Protein AF-A0A3M2HG75-F1 (afdb_monomer_lite)

Sequence (236 aa):
MAVDREQRARLEEARLRALIARTGGDPDTAEVEALDPATVAVTADGRGWATLTGDDGRGLGAVLLWASRRDVGPLTVFVADGGAGIVARRAQGLAPVPSVYALGGSRVRPAEPDPVPSWPPPDDEMRALADVLAGAGLDVYAEQGTFVGEIDGLEIARVVSGEDGPRLEIGIGRYDREVATLLHGDKPRLDEIARVAELVRAHRRAGADHRPVGVLARERWLRAALVRDPSPLGLG

Structure (mmCIF, N/CA/C/O backbone):
data_AF-A0A3M2HG75-F1
#
_entry.id   AF-A0A3M2HG75-F1
#
loop_
_atom_site.group_PDB
_atom_site.id
_atom_site.type_symbol
_atom_site.label_atom_id
_atom_site.label_alt_id
_atom_site.label_comp_id
_atom_site.label_asym_id
_atom_site.label_entity_id
_atom_site.label_seq_id
_atom_site.pdbx_PDB_ins_code
_atom_site.Cartn_x
_atom_site.Cartn_y
_atom_site.Cartn_z
_atom_site.occupancy
_atom_site.B_iso_or_equiv
_atom_site.auth_seq_id
_atom_site.auth_comp_id
_atom_site.auth_asym_id
_atom_site.auth_atom_id
_atom_site.pdbx_PDB_model_num
ATOM 1 N N . MET A 1 1 ? 25.191 23.128 -14.385 1.00 42.97 1 MET A N 1
ATOM 2 C CA . MET A 1 1 ? 24.350 23.281 -15.590 1.00 42.97 1 MET A CA 1
ATOM 3 C C . MET A 1 1 ? 23.141 22.385 -15.423 1.00 42.97 1 MET A C 1
ATOM 5 O O . MET A 1 1 ? 23.338 21.206 -15.159 1.00 42.97 1 MET A O 1
ATOM 9 N N . ALA A 1 2 ? 21.927 22.931 -15.488 1.00 51.06 2 ALA A N 1
ATOM 10 C CA . ALA A 1 2 ? 20.720 22.112 -15.483 1.00 51.06 2 ALA A CA 1
ATOM 11 C C . ALA A 1 2 ? 20.656 21.348 -16.812 1.00 51.06 2 ALA A C 1
ATOM 13 O O . ALA A 1 2 ? 20.767 21.960 -17.871 1.00 51.06 2 ALA A O 1
ATOM 14 N N . VAL A 1 3 ? 20.559 20.021 -16.748 1.00 61.00 3 VAL A N 1
ATOM 15 C CA . VAL A 1 3 ? 20.329 19.194 -17.936 1.00 61.00 3 VAL A CA 1
ATOM 16 C C . VAL A 1 3 ? 18.940 19.537 -18.466 1.00 61.00 3 VAL A C 1
ATOM 18 O O . VAL A 1 3 ? 17.972 19.515 -17.704 1.00 61.00 3 VAL A O 1
ATOM 21 N N . ASP A 1 4 ? 18.856 19.877 -19.748 1.00 79.25 4 ASP A N 1
ATOM 22 C CA . ASP A 1 4 ? 17.591 20.156 -20.420 1.00 79.25 4 ASP A CA 1
ATOM 23 C C . ASP A 1 4 ? 16.677 18.911 -20.417 1.00 79.25 4 ASP A C 1
ATOM 25 O O . ASP A 1 4 ? 17.153 17.771 -20.444 1.00 79.25 4 ASP A O 1
ATOM 29 N N . ARG A 1 5 ? 15.355 19.106 -20.361 1.00 72.69 5 ARG A N 1
ATOM 30 C CA . ARG A 1 5 ? 14.366 18.021 -20.207 1.00 72.69 5 ARG A CA 1
ATOM 31 C C . ARG A 1 5 ? 14.476 16.992 -21.331 1.00 72.69 5 ARG A C 1
ATOM 33 O O . ARG A 1 5 ? 14.387 15.793 -21.078 1.00 72.69 5 ARG A O 1
ATOM 40 N N . GLU A 1 6 ? 14.719 17.459 -22.550 1.00 73.19 6 GLU A N 1
ATOM 41 C CA . GLU A 1 6 ? 14.888 16.616 -23.733 1.00 73.19 6 GLU A CA 1
ATOM 42 C C . GLU A 1 6 ? 16.207 15.831 -23.700 1.00 73.19 6 GLU A C 1
ATOM 44 O O . GLU A 1 6 ? 16.280 14.674 -24.116 1.00 73.19 6 GLU A O 1
ATOM 49 N N . GLN A 1 7 ? 17.265 16.423 -23.144 1.00 77.75 7 GLN A N 1
ATOM 50 C CA . GLN A 1 7 ? 18.537 15.735 -22.936 1.00 77.75 7 GLN A CA 1
ATOM 51 C C . GLN A 1 7 ? 18.431 14.659 -21.846 1.00 77.75 7 GLN A C 1
ATOM 53 O O . GLN A 1 7 ? 19.006 13.581 -21.991 1.00 77.75 7 GLN A O 1
ATOM 58 N N . ARG A 1 8 ? 17.657 14.915 -20.785 1.00 74.94 8 ARG A N 1
ATOM 59 C CA . ARG A 1 8 ? 17.377 13.928 -19.734 1.00 74.94 8 ARG A CA 1
ATOM 60 C C . ARG A 1 8 ? 16.555 12.752 -20.263 1.00 74.94 8 ARG A C 1
ATOM 62 O O . ARG A 1 8 ? 16.902 11.614 -19.972 1.00 74.94 8 ARG A O 1
ATOM 69 N N . ALA A 1 9 ? 15.527 13.018 -21.069 1.00 71.00 9 ALA A N 1
ATOM 70 C CA . ALA A 1 9 ? 14.715 11.972 -21.692 1.00 71.00 9 ALA A CA 1
ATOM 71 C C . ALA A 1 9 ? 15.560 11.044 -22.583 1.00 71.00 9 ALA A C 1
ATOM 73 O O . ALA A 1 9 ? 15.521 9.829 -22.406 1.00 71.00 9 ALA A O 1
ATOM 74 N N . ARG A 1 10 ? 16.410 11.614 -23.453 1.00 78.69 10 ARG A N 1
ATOM 75 C CA . ARG A 1 10 ? 17.339 10.838 -24.298 1.00 78.69 10 ARG A CA 1
ATOM 76 C C . ARG A 1 10 ? 18.318 9.985 -23.488 1.00 78.69 10 ARG A C 1
ATOM 78 O O . ARG A 1 10 ? 18.648 8.875 -23.897 1.00 78.69 10 ARG A O 1
ATOM 85 N N . LEU A 1 11 ? 18.796 10.493 -22.350 1.00 81.94 11 LEU A N 1
ATOM 86 C CA . LEU A 1 11 ? 19.709 9.749 -21.483 1.00 81.94 11 LEU A CA 1
ATOM 87 C C . LEU A 1 11 ? 19.017 8.553 -20.815 1.00 81.94 11 LEU A C 1
ATOM 89 O O . LEU A 1 11 ? 19.592 7.467 -20.781 1.00 81.94 11 LEU A O 1
ATOM 93 N N . GLU A 1 12 ? 17.798 8.739 -20.305 1.00 78.00 12 GLU A N 1
ATOM 94 C CA . GLU A 1 12 ? 17.030 7.654 -19.680 1.00 78.00 12 GLU A CA 1
ATOM 95 C C . GLU A 1 12 ? 16.608 6.589 -20.694 1.00 78.00 12 GLU A C 1
ATOM 97 O O . GLU A 1 12 ? 16.698 5.397 -20.403 1.00 78.00 12 GLU A O 1
ATOM 102 N N . GLU A 1 13 ? 16.249 6.992 -21.913 1.00 79.75 13 GLU A N 1
ATOM 103 C CA . GLU A 1 13 ? 16.019 6.062 -23.019 1.00 79.75 13 GLU A CA 1
ATOM 104 C C . GLU A 1 13 ? 17.273 5.233 -23.338 1.00 79.75 13 GLU A C 1
ATOM 106 O O . GLU A 1 13 ? 17.218 4.001 -23.341 1.00 79.75 13 GLU A O 1
ATOM 111 N N . ALA A 1 14 ? 18.423 5.882 -23.550 1.00 83.62 14 ALA A N 1
ATOM 112 C CA . ALA A 1 14 ? 19.675 5.184 -23.842 1.00 83.62 14 ALA A CA 1
ATOM 113 C C . ALA A 1 14 ? 20.082 4.237 -22.700 1.00 83.62 14 ALA A C 1
ATOM 115 O O . ALA A 1 14 ? 20.553 3.120 -22.938 1.00 83.62 14 ALA A O 1
ATOM 116 N N . ARG A 1 15 ? 19.863 4.657 -21.447 1.00 84.75 15 ARG A N 1
ATOM 117 C CA . ARG A 1 15 ? 20.094 3.830 -20.261 1.00 84.75 15 ARG A CA 1
ATOM 118 C C . ARG A 1 15 ? 19.189 2.604 -20.264 1.00 84.75 15 ARG A C 1
ATOM 120 O O . ARG A 1 15 ? 19.696 1.500 -20.091 1.00 84.75 15 ARG A O 1
ATOM 127 N N . LEU A 1 16 ? 17.884 2.771 -20.472 1.00 82.19 16 LEU A N 1
ATOM 128 C CA . LEU A 1 16 ? 16.927 1.665 -20.486 1.00 82.19 16 LEU A CA 1
ATOM 129 C C . LEU A 1 16 ? 17.247 0.657 -21.597 1.00 82.19 16 LEU A C 1
ATOM 131 O O . LEU A 1 16 ? 17.301 -0.538 -21.319 1.00 82.19 16 LEU A O 1
ATOM 135 N N . ARG A 1 17 ? 17.584 1.115 -22.807 1.00 84.50 17 ARG A N 1
ATOM 136 C CA . ARG A 1 17 ? 18.047 0.238 -23.899 1.00 84.50 17 ARG A CA 1
ATOM 137 C C . ARG A 1 17 ? 19.280 -0.582 -23.497 1.00 84.50 17 ARG A C 1
ATOM 139 O O . ARG A 1 17 ? 19.299 -1.801 -23.658 1.00 84.50 17 ARG A O 1
ATOM 146 N N . ALA A 1 18 ? 20.279 0.044 -22.870 1.00 85.69 18 ALA A N 1
ATOM 147 C CA . ALA A 1 18 ? 21.449 -0.678 -22.365 1.00 85.69 18 ALA A CA 1
ATOM 148 C C . ALA A 1 18 ? 21.098 -1.710 -21.272 1.00 85.69 18 ALA A C 1
ATOM 150 O O . ALA A 1 18 ? 21.747 -2.753 -21.169 1.00 85.69 18 ALA A O 1
ATOM 151 N N . LEU A 1 19 ? 20.083 -1.442 -20.446 1.00 87.00 19 LEU A N 1
ATOM 152 C CA . LEU A 1 19 ? 19.608 -2.365 -19.412 1.00 87.00 19 LEU A CA 1
ATOM 153 C C . LEU A 1 19 ? 18.847 -3.560 -20.000 1.00 87.00 19 LEU A C 1
ATOM 155 O O . LEU A 1 19 ? 19.075 -4.684 -19.553 1.00 87.00 19 LEU A O 1
ATOM 159 N N . ILE A 1 20 ? 18.012 -3.333 -21.017 1.00 86.56 20 ILE A N 1
ATOM 160 C CA . ILE A 1 20 ? 17.275 -4.374 -21.753 1.00 86.56 20 ILE A CA 1
ATOM 161 C C . ILE A 1 20 ? 18.247 -5.403 -22.340 1.00 86.56 20 ILE A C 1
ATOM 163 O O . ILE A 1 20 ? 18.098 -6.603 -22.101 1.00 86.56 20 ILE A O 1
ATOM 167 N N . ALA A 1 21 ? 19.306 -4.939 -23.010 1.00 84.25 21 ALA A N 1
ATOM 168 C CA . ALA A 1 21 ? 20.328 -5.819 -23.576 1.00 84.25 21 ALA A CA 1
A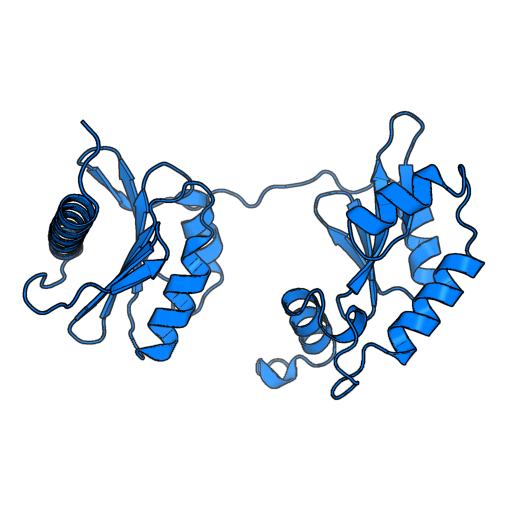TOM 169 C C . ALA A 1 21 ? 20.998 -6.706 -22.507 1.00 84.25 21 ALA A C 1
ATOM 171 O O . ALA A 1 21 ? 21.282 -7.881 -22.733 1.00 84.25 21 ALA A O 1
ATOM 172 N N . ARG A 1 22 ? 21.216 -6.171 -21.297 1.00 81.81 22 ARG A N 1
ATOM 173 C CA . ARG A 1 22 ? 21.844 -6.906 -20.185 1.00 81.81 22 ARG A CA 1
ATOM 174 C C . ARG A 1 22 ? 20.944 -7.959 -19.547 1.00 81.81 22 ARG A C 1
ATOM 176 O O . ARG A 1 22 ? 21.469 -8.846 -18.876 1.00 81.81 22 ARG A O 1
ATOM 183 N N . THR A 1 23 ? 19.630 -7.861 -19.722 1.00 78.19 23 THR A N 1
ATOM 184 C CA . THR A 1 23 ? 18.659 -8.859 -19.247 1.00 78.19 23 THR A CA 1
ATOM 185 C C . THR A 1 23 ? 18.152 -9.766 -20.370 1.00 78.19 23 THR A C 1
ATOM 187 O O . THR A 1 23 ? 17.234 -10.553 -20.150 1.00 78.19 23 THR A O 1
ATOM 190 N N . GLY A 1 24 ? 18.787 -9.714 -21.549 1.00 77.38 24 GLY A N 1
ATOM 191 C CA . GLY A 1 24 ? 18.516 -10.612 -22.673 1.00 77.38 24 GLY A CA 1
ATOM 192 C C . GLY A 1 24 ? 17.326 -10.204 -23.546 1.00 77.38 24 GLY A C 1
ATOM 193 O O . GLY A 1 24 ? 16.744 -11.069 -24.200 1.00 77.38 24 GLY A O 1
ATOM 194 N N . GLY A 1 25 ? 16.930 -8.928 -23.530 1.00 79.25 25 GLY A N 1
ATOM 195 C CA . GLY A 1 25 ? 15.984 -8.359 -24.494 1.00 79.25 25 GLY A CA 1
ATOM 196 C C . GLY A 1 25 ? 16.684 -7.707 -25.690 1.00 79.25 25 GLY A C 1
ATOM 197 O O . GLY A 1 25 ? 17.869 -7.380 -25.613 1.00 79.25 25 GLY A O 1
ATOM 198 N N . ASP A 1 26 ? 15.936 -7.496 -26.774 1.00 79.19 26 ASP A N 1
ATOM 199 C CA . ASP A 1 26 ? 16.381 -6.713 -27.930 1.00 79.19 26 ASP A CA 1
ATOM 200 C C . ASP A 1 26 ? 16.041 -5.225 -27.706 1.00 79.19 26 ASP A C 1
ATOM 202 O O . ASP A 1 26 ? 14.864 -4.878 -27.576 1.00 79.19 26 ASP A O 1
ATOM 206 N N . PRO A 1 27 ? 17.041 -4.335 -27.585 1.00 72.06 27 PRO A N 1
ATOM 207 C CA . PRO A 1 27 ? 16.801 -2.929 -27.315 1.00 72.06 27 PRO A CA 1
ATOM 208 C C . PRO A 1 27 ? 16.332 -2.132 -28.533 1.00 72.06 27 PRO A C 1
ATOM 210 O O . PRO A 1 27 ? 15.904 -1.001 -28.323 1.00 72.06 27 PRO A O 1
ATOM 213 N N . ASP A 1 28 ? 16.422 -2.639 -29.767 1.00 70.38 28 ASP A N 1
ATOM 214 C CA . ASP A 1 28 ? 16.272 -1.823 -30.985 1.00 70.38 28 ASP A CA 1
ATOM 215 C C . ASP A 1 28 ? 14.823 -1.717 -31.497 1.00 70.38 28 ASP A C 1
ATOM 217 O O . ASP A 1 28 ? 14.522 -0.872 -32.340 1.00 70.38 28 ASP A O 1
ATOM 221 N N . THR A 1 29 ? 13.889 -2.499 -30.949 1.00 63.75 29 THR A N 1
ATOM 222 C CA . THR A 1 29 ? 12.489 -2.570 -31.422 1.00 63.75 29 THR A CA 1
ATOM 223 C C . THR A 1 29 ? 11.488 -1.749 -30.605 1.00 63.75 29 THR A C 1
ATOM 225 O O . THR A 1 29 ? 10.289 -1.778 -30.880 1.00 63.75 29 THR A O 1
ATOM 228 N N . ALA A 1 30 ? 11.955 -1.006 -29.602 1.00 67.25 30 ALA A N 1
ATOM 229 C CA . ALA A 1 30 ? 11.104 -0.595 -28.492 1.00 67.25 30 ALA A CA 1
ATOM 230 C C . ALA A 1 30 ? 10.906 0.934 -28.381 1.00 67.25 30 ALA A C 1
ATOM 232 O O . ALA A 1 30 ? 11.876 1.696 -28.450 1.00 67.25 30 ALA A O 1
ATOM 233 N N . GLU A 1 31 ? 9.663 1.389 -28.186 1.00 77.81 31 GLU A N 1
ATOM 234 C CA . GLU A 1 31 ? 9.317 2.796 -27.909 1.00 77.81 31 GLU A CA 1
ATOM 235 C C . GLU A 1 31 ? 9.303 3.052 -26.392 1.00 77.81 31 GLU A C 1
ATOM 237 O O . GLU A 1 31 ? 8.741 2.262 -25.629 1.00 77.81 31 GLU A O 1
ATOM 242 N N . VAL A 1 32 ? 9.948 4.139 -25.949 1.00 83.38 32 VAL A N 1
ATOM 243 C CA . VAL A 1 32 ? 10.016 4.518 -24.528 1.00 83.38 32 VAL A CA 1
ATOM 244 C C . VAL A 1 32 ? 8.836 5.403 -24.156 1.00 83.38 32 VAL A C 1
ATOM 246 O O . VAL A 1 32 ? 8.616 6.457 -24.746 1.00 83.38 32 VAL A O 1
ATOM 249 N N . GLU A 1 33 ? 8.133 5.022 -23.098 1.00 88.69 33 GLU A N 1
ATOM 250 C CA . GLU A 1 33 ? 7.022 5.774 -22.533 1.00 88.69 33 GLU A CA 1
ATOM 251 C C . GLU A 1 33 ? 7.370 6.318 -21.153 1.00 88.69 33 GLU A C 1
ATOM 253 O O . GLU A 1 33 ? 7.801 5.582 -20.265 1.00 88.69 33 GLU A O 1
ATOM 258 N N . ALA A 1 34 ? 7.118 7.607 -20.937 1.00 88.25 34 ALA A N 1
ATOM 259 C CA . ALA A 1 34 ? 7.135 8.188 -19.602 1.00 88.25 34 ALA A CA 1
ATOM 260 C C . ALA A 1 34 ? 5.773 7.965 -18.930 1.00 88.25 34 ALA A C 1
ATOM 26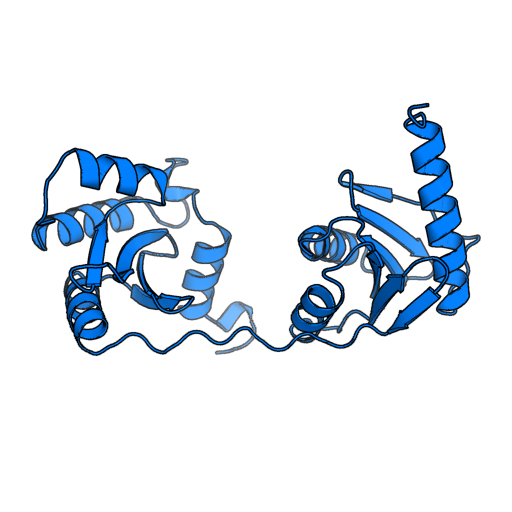2 O O . ALA A 1 34 ? 4.762 8.498 -19.390 1.00 88.25 34 ALA A O 1
ATOM 263 N N . LEU A 1 35 ? 5.747 7.196 -17.840 1.00 88.06 35 LEU A N 1
ATOM 264 C CA . LEU A 1 35 ? 4.527 6.965 -17.057 1.00 88.06 35 LEU A CA 1
ATOM 265 C C . LEU A 1 35 ? 4.318 8.080 -16.026 1.00 88.06 35 LEU A C 1
ATOM 267 O O . LEU A 1 35 ? 3.194 8.515 -15.785 1.00 88.06 35 LEU A O 1
ATOM 271 N N . ASP A 1 36 ? 5.419 8.552 -15.442 1.00 84.69 36 ASP A N 1
ATOM 272 C CA . ASP A 1 36 ? 5.495 9.686 -14.525 1.00 84.69 36 ASP A CA 1
ATOM 273 C C . ASP A 1 36 ? 6.926 10.289 -14.570 1.00 84.69 36 ASP A C 1
ATOM 275 O O . ASP A 1 36 ? 7.780 9.779 -15.301 1.00 84.69 36 ASP A O 1
ATOM 279 N N . PRO A 1 37 ? 7.234 11.383 -13.842 1.00 82.12 37 PRO A N 1
ATOM 280 C CA . PRO A 1 37 ? 8.562 12.008 -13.883 1.00 82.12 37 PRO A CA 1
ATOM 281 C C . PRO A 1 37 ? 9.746 11.126 -13.446 1.00 82.12 37 PRO A C 1
ATOM 283 O O . PRO A 1 37 ? 10.886 11.462 -13.771 1.00 82.12 37 PRO A O 1
ATOM 286 N N . ALA A 1 38 ? 9.502 10.051 -12.696 1.00 84.19 38 ALA A N 1
ATOM 287 C CA . ALA A 1 38 ? 10.503 9.131 -12.161 1.00 84.19 38 ALA A CA 1
ATOM 288 C C . ALA A 1 38 ? 10.395 7.704 -12.735 1.00 84.19 38 ALA A C 1
ATOM 290 O O . ALA A 1 38 ? 11.226 6.856 -12.390 1.00 84.19 38 ALA A O 1
ATOM 291 N N . THR A 1 39 ? 9.415 7.445 -13.605 1.00 87.81 39 THR A N 1
ATOM 292 C CA . THR A 1 39 ? 9.117 6.119 -14.150 1.00 87.81 39 THR A CA 1
ATOM 293 C C . THR A 1 39 ? 9.030 6.145 -15.671 1.00 87.81 39 THR A C 1
ATOM 295 O O . THR A 1 39 ? 8.163 6.806 -16.250 1.00 87.81 39 THR A O 1
ATOM 298 N N . VAL A 1 40 ? 9.874 5.345 -16.320 1.00 89.31 40 VAL A N 1
ATOM 299 C CA . VAL A 1 40 ? 9.809 5.081 -17.765 1.00 89.31 40 VAL A CA 1
ATOM 300 C C . VAL A 1 40 ? 9.615 3.594 -18.018 1.00 89.31 40 VAL A C 1
ATOM 302 O O . VAL A 1 40 ? 10.136 2.769 -17.267 1.00 89.31 40 VAL A O 1
ATOM 305 N N . ALA A 1 41 ? 8.875 3.247 -19.064 1.00 91.69 41 ALA A N 1
ATOM 306 C CA . ALA A 1 41 ? 8.594 1.872 -19.444 1.00 91.69 41 ALA A CA 1
ATOM 307 C C . ALA A 1 41 ? 8.727 1.670 -20.953 1.00 91.69 41 ALA A C 1
ATOM 309 O O . ALA A 1 41 ? 8.611 2.605 -21.739 1.00 91.69 41 ALA A O 1
ATOM 310 N N . VAL A 1 42 ? 9.000 0.434 -21.338 1.00 91.12 42 VAL A N 1
ATOM 311 C CA . VAL A 1 42 ? 9.227 -0.007 -22.707 1.00 91.12 42 VAL A CA 1
ATOM 312 C C . VAL A 1 42 ? 8.614 -1.382 -22.870 1.00 91.12 42 VAL A C 1
ATOM 314 O O . VAL A 1 42 ? 8.798 -2.248 -22.012 1.00 91.12 42 VAL A O 1
ATOM 317 N N . THR A 1 43 ? 7.965 -1.615 -24.004 1.00 88.81 43 THR A N 1
ATOM 318 C CA . THR A 1 43 ? 7.580 -2.959 -24.424 1.00 88.81 43 THR A CA 1
ATOM 319 C C . THR A 1 43 ? 8.196 -3.331 -25.766 1.00 88.81 43 THR A C 1
ATOM 321 O O . THR A 1 43 ? 8.301 -2.495 -26.659 1.00 88.81 43 THR A O 1
ATOM 324 N N . ALA A 1 44 ? 8.604 -4.593 -25.879 1.00 85.12 44 ALA A N 1
ATOM 325 C CA . ALA A 1 44 ? 9.039 -5.234 -27.113 1.00 85.12 44 ALA A CA 1
ATOM 326 C C . ALA A 1 44 ? 8.707 -6.729 -27.038 1.00 85.12 44 ALA A C 1
ATOM 328 O O . ALA A 1 44 ? 8.876 -7.347 -25.985 1.00 85.12 44 ALA A O 1
ATOM 329 N N . ASP A 1 45 ? 8.214 -7.302 -28.138 1.00 83.00 45 ASP A N 1
ATOM 330 C CA . ASP A 1 45 ? 7.926 -8.738 -28.279 1.00 83.00 45 ASP A CA 1
ATOM 331 C C . ASP A 1 45 ? 7.076 -9.332 -27.139 1.00 83.00 45 ASP A C 1
ATOM 333 O O . ASP A 1 45 ? 7.343 -10.420 -26.625 1.00 83.00 45 ASP A O 1
ATOM 337 N N . GLY A 1 46 ? 6.064 -8.579 -26.691 1.00 86.75 46 GLY A N 1
ATOM 338 C CA . GLY A 1 46 ? 5.169 -8.980 -25.600 1.00 86.75 46 GLY A CA 1
ATOM 339 C C . GLY A 1 46 ? 5.796 -8.919 -24.202 1.00 86.75 46 GLY A C 1
ATOM 340 O O . GLY A 1 46 ? 5.141 -9.266 -23.226 1.00 86.75 46 GLY A O 1
ATOM 341 N N . ARG A 1 47 ? 7.042 -8.457 -24.067 1.00 90.56 47 ARG A N 1
ATOM 342 C CA . ARG A 1 47 ? 7.737 -8.263 -22.786 1.00 90.56 47 ARG A CA 1
ATOM 343 C C . ARG A 1 47 ? 7.718 -6.799 -22.374 1.00 90.56 47 ARG A C 1
ATOM 345 O O . ARG A 1 47 ? 7.602 -5.909 -23.218 1.00 90.56 47 ARG A O 1
ATOM 352 N N . GLY A 1 48 ? 7.843 -6.552 -21.074 1.00 92.38 48 GLY A N 1
ATOM 353 C CA . GLY A 1 48 ? 7.907 -5.212 -20.502 1.00 92.38 48 GLY A CA 1
ATOM 354 C C . GLY A 1 48 ? 9.186 -4.980 -19.705 1.00 92.38 48 GLY A C 1
ATOM 355 O O . GLY A 1 48 ? 9.609 -5.837 -18.926 1.00 92.38 48 GLY A O 1
ATOM 356 N N . TRP A 1 49 ? 9.760 -3.790 -19.841 1.00 93.75 49 TRP A N 1
ATOM 357 C CA . TRP A 1 49 ? 10.837 -3.288 -18.995 1.00 93.75 49 TRP A CA 1
ATOM 358 C C . TRP A 1 49 ? 10.471 -1.910 -18.471 1.00 93.75 49 TRP A C 1
ATOM 360 O O . TRP A 1 49 ? 9.933 -1.094 -19.210 1.00 93.75 49 TRP A O 1
ATOM 370 N N . ALA A 1 50 ? 10.788 -1.630 -17.215 1.00 92.88 50 ALA A N 1
ATOM 371 C CA . ALA A 1 50 ? 10.603 -0.305 -16.644 1.00 92.88 50 ALA A CA 1
ATOM 372 C C . ALA A 1 50 ? 11.782 0.094 -15.764 1.00 92.88 50 ALA A C 1
ATOM 374 O O . ALA A 1 50 ? 12.395 -0.759 -15.124 1.00 92.88 50 ALA A O 1
ATOM 375 N N . THR A 1 51 ? 12.063 1.391 -15.698 1.00 91.75 51 THR A N 1
ATOM 376 C CA . THR A 1 51 ? 13.005 1.975 -14.742 1.00 91.75 51 THR A CA 1
ATOM 377 C C . THR A 1 51 ? 12.237 2.829 -13.746 1.00 91.75 51 THR A C 1
ATOM 379 O O . THR A 1 51 ? 11.476 3.707 -14.146 1.00 91.75 51 THR A O 1
ATOM 382 N N . LEU A 1 52 ? 12.471 2.590 -12.457 1.00 91.44 52 LEU A N 1
ATOM 383 C CA . LEU A 1 52 ? 12.031 3.424 -11.345 1.00 91.44 52 LEU A CA 1
ATOM 384 C C . LEU A 1 52 ? 13.240 4.186 -10.809 1.00 91.44 52 LEU A C 1
ATOM 386 O O . LEU A 1 52 ? 14.225 3.572 -10.406 1.00 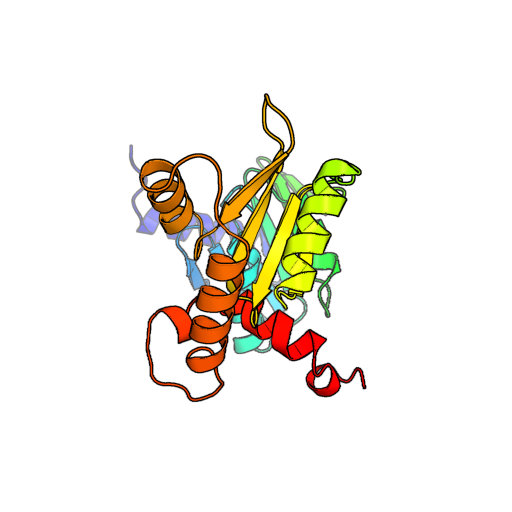91.44 52 LEU A O 1
ATOM 390 N N . THR A 1 53 ? 13.170 5.511 -10.805 1.00 83.94 53 THR A N 1
ATOM 391 C CA . THR A 1 53 ? 14.247 6.387 -10.302 1.00 83.94 53 THR A CA 1
ATOM 392 C C . THR A 1 53 ? 13.918 7.071 -8.977 1.00 83.94 53 THR A C 1
ATOM 394 O O . THR A 1 53 ? 14.741 7.807 -8.447 1.00 83.94 53 THR A O 1
ATOM 397 N N . GLY A 1 54 ? 12.723 6.827 -8.432 1.00 72.62 54 GLY A N 1
ATOM 398 C CA . GLY A 1 54 ? 12.348 7.244 -7.081 1.00 72.62 54 GLY A CA 1
ATOM 399 C C . GLY A 1 54 ? 12.784 6.219 -6.031 1.00 72.62 54 GLY A C 1
ATOM 400 O O . GLY A 1 54 ? 12.704 5.013 -6.264 1.00 72.62 54 GLY A O 1
ATOM 401 N N . ASP A 1 55 ? 13.191 6.705 -4.863 1.00 68.25 55 ASP A N 1
ATOM 402 C CA . ASP A 1 55 ? 13.724 5.930 -3.734 1.00 68.25 55 ASP A CA 1
ATOM 403 C C . ASP A 1 55 ? 12.645 5.213 -2.894 1.00 68.25 55 ASP A C 1
ATOM 405 O O . ASP A 1 55 ? 12.931 4.266 -2.159 1.00 68.25 55 ASP A O 1
ATOM 409 N N . ASP A 1 56 ? 11.384 5.625 -3.020 1.00 71.56 56 ASP A N 1
ATOM 410 C CA . ASP A 1 56 ? 10.267 5.159 -2.189 1.00 71.56 56 ASP A CA 1
ATOM 411 C C . ASP A 1 56 ? 9.510 3.929 -2.738 1.00 71.56 56 ASP A C 1
ATOM 413 O O . ASP A 1 56 ? 8.561 3.420 -2.120 1.00 71.56 56 ASP A O 1
ATOM 417 N N . GLY A 1 57 ? 9.914 3.438 -3.914 1.00 72.44 57 GLY A N 1
ATOM 418 C CA . GLY A 1 57 ? 9.310 2.283 -4.577 1.00 72.44 57 GLY A CA 1
ATOM 419 C C . GLY A 1 57 ? 7.836 2.469 -4.967 1.00 72.44 57 GLY A C 1
ATOM 420 O O . GLY A 1 57 ? 7.139 1.467 -5.165 1.00 72.44 57 GLY A O 1
ATOM 421 N N . ARG A 1 58 ? 7.321 3.707 -5.050 1.00 78.19 58 ARG A N 1
ATOM 422 C CA . ARG A 1 58 ? 5.919 3.986 -5.428 1.00 78.19 58 ARG A CA 1
ATOM 423 C C . ARG A 1 58 ? 5.624 3.746 -6.905 1.00 78.19 58 ARG A C 1
ATOM 425 O O . ARG A 1 58 ? 4.489 3.413 -7.241 1.00 78.19 58 ARG A O 1
ATOM 432 N N . GLY A 1 59 ? 6.632 3.848 -7.770 1.00 87.06 59 GLY A N 1
ATOM 433 C CA . GLY A 1 59 ? 6.461 3.699 -9.220 1.00 87.06 59 GLY A CA 1
ATOM 434 C C . GLY A 1 59 ? 5.972 2.315 -9.668 1.00 87.06 59 GLY A C 1
ATOM 435 O O . GLY A 1 59 ? 5.399 2.188 -10.748 1.00 87.06 59 GLY A O 1
ATOM 436 N N . LEU A 1 60 ? 6.104 1.277 -8.826 1.00 90.88 60 LEU A N 1
ATOM 437 C CA . LEU A 1 60 ? 5.673 -0.086 -9.164 1.00 90.88 60 LEU A CA 1
ATOM 438 C C . LEU A 1 60 ? 4.191 -0.148 -9.576 1.00 90.88 60 LEU A C 1
ATOM 440 O O . LEU A 1 60 ? 3.859 -0.835 -10.535 1.00 90.88 60 LEU A O 1
ATOM 444 N N . GLY A 1 61 ? 3.304 0.593 -8.904 1.00 89.81 61 GLY A N 1
ATOM 445 C CA . GLY A 1 61 ? 1.873 0.589 -9.234 1.00 89.81 61 GLY A CA 1
ATOM 446 C C . GLY A 1 61 ? 1.579 1.111 -10.645 1.00 89.81 61 GLY A C 1
ATOM 447 O O . GLY A 1 61 ? 0.786 0.514 -11.372 1.00 89.81 61 GLY A O 1
ATOM 448 N N . ALA A 1 62 ? 2.260 2.185 -11.058 1.00 90.62 62 ALA A N 1
ATOM 449 C CA . ALA A 1 62 ? 2.123 2.748 -12.400 1.00 90.62 62 ALA A CA 1
ATOM 450 C C . ALA A 1 62 ? 2.623 1.769 -13.472 1.00 90.62 62 ALA A C 1
ATOM 452 O O . ALA A 1 62 ? 1.949 1.569 -14.482 1.00 90.62 62 ALA A O 1
ATOM 453 N N . VAL A 1 63 ? 3.754 1.101 -13.216 1.00 93.81 63 VAL A N 1
ATOM 454 C CA . VAL A 1 63 ? 4.306 0.075 -14.113 1.00 93.81 63 VAL A CA 1
ATOM 455 C C . VAL A 1 63 ? 3.353 -1.107 -14.263 1.00 93.81 63 VAL A C 1
ATOM 457 O O . VAL A 1 63 ? 3.129 -1.560 -15.380 1.00 93.81 63 VAL A O 1
ATOM 460 N N . LEU A 1 64 ? 2.756 -1.598 -13.174 1.00 93.38 64 LEU A N 1
ATOM 461 C CA . LEU A 1 64 ? 1.809 -2.717 -13.235 1.00 93.38 64 LEU A CA 1
ATOM 462 C C . LEU A 1 64 ? 0.544 -2.356 -14.018 1.00 93.38 64 LEU A C 1
ATOM 464 O O . LEU A 1 64 ? 0.081 -3.146 -14.839 1.00 93.38 64 LEU A O 1
ATOM 468 N N . LEU A 1 65 ? 0.007 -1.152 -13.806 1.00 91.75 65 LEU A N 1
ATOM 469 C CA . LEU A 1 65 ? -1.144 -0.661 -14.562 1.00 91.75 65 LEU A CA 1
ATOM 470 C C . LEU A 1 65 ? -0.821 -0.521 -16.054 1.00 91.75 65 LEU A C 1
ATOM 472 O O . LEU A 1 65 ? -1.631 -0.904 -16.897 1.00 91.75 65 LEU A O 1
ATOM 476 N N . TRP A 1 66 ? 0.351 0.026 -16.383 1.00 94.00 66 TRP A N 1
ATOM 477 C CA . TRP A 1 66 ? 0.829 0.104 -17.761 1.00 94.00 66 TRP A CA 1
ATOM 478 C C . TRP A 1 66 ? 0.968 -1.294 -18.374 1.00 94.00 66 TRP A C 1
ATOM 480 O O . TRP A 1 66 ? 0.402 -1.540 -19.437 1.00 94.00 66 TRP A O 1
ATOM 490 N N . ALA A 1 67 ? 1.620 -2.226 -17.676 1.00 93.94 67 ALA A N 1
ATOM 491 C CA . ALA A 1 67 ? 1.849 -3.580 -18.169 1.00 93.94 67 ALA A CA 1
ATOM 492 C C . ALA A 1 67 ? 0.530 -4.320 -18.437 1.00 93.94 67 ALA A C 1
ATOM 494 O O . ALA A 1 67 ? 0.363 -4.934 -19.487 1.00 93.94 67 ALA A O 1
ATOM 495 N N . SER A 1 68 ? -0.445 -4.178 -17.533 1.00 91.75 68 SER A N 1
ATOM 496 C CA . SER A 1 68 ? -1.790 -4.736 -17.700 1.00 91.75 68 SER A CA 1
ATOM 497 C C . SER A 1 68 ? -2.524 -4.145 -18.906 1.00 91.75 68 SER A C 1
ATOM 499 O O . SER A 1 68 ? -3.150 -4.883 -19.658 1.00 91.75 68 SER A O 1
ATOM 501 N N . ARG A 1 69 ? -2.432 -2.828 -19.137 1.00 92.06 69 ARG A N 1
ATOM 502 C CA . ARG A 1 69 ? -3.066 -2.176 -20.299 1.00 92.06 69 ARG A CA 1
ATOM 503 C C . ARG A 1 69 ? -2.430 -2.555 -21.630 1.00 92.06 69 ARG A C 1
ATOM 505 O O . ARG A 1 69 ? -3.097 -2.472 -22.657 1.00 92.06 69 ARG A O 1
ATOM 512 N N . ARG A 1 70 ? -1.142 -2.892 -21.616 1.00 90.88 70 ARG A N 1
ATOM 513 C CA . ARG A 1 70 ? -0.381 -3.299 -22.800 1.00 90.88 70 ARG A CA 1
ATOM 514 C C . ARG A 1 70 ? -0.388 -4.804 -23.035 1.00 90.88 70 ARG A C 1
ATOM 516 O O . ARG A 1 70 ? 0.146 -5.224 -24.052 1.00 90.88 70 ARG A O 1
ATOM 523 N N . ASP A 1 71 ? -0.994 -5.569 -22.130 1.00 90.62 71 ASP A N 1
ATOM 524 C CA . ASP A 1 71 ? -1.027 -7.031 -22.170 1.00 90.62 71 ASP A CA 1
ATOM 525 C C . ASP A 1 71 ? 0.379 -7.640 -22.333 1.00 90.62 71 ASP A C 1
ATOM 527 O O . ASP A 1 71 ? 0.630 -8.493 -23.182 1.00 90.62 71 ASP A O 1
ATOM 531 N N . VAL A 1 72 ? 1.336 -7.134 -21.543 1.00 88.88 72 VAL A N 1
ATOM 532 C CA . VAL A 1 72 ? 2.741 -7.569 -21.608 1.00 88.88 72 VAL A CA 1
ATOM 533 C C . VAL A 1 72 ? 3.098 -8.483 -20.444 1.00 88.88 72 VAL A C 1
ATOM 535 O O . VAL A 1 72 ? 2.765 -8.231 -19.284 1.00 88.88 72 VAL A O 1
ATOM 538 N N . GLY A 1 73 ? 3.869 -9.519 -20.746 1.00 82.44 73 GLY A N 1
ATOM 5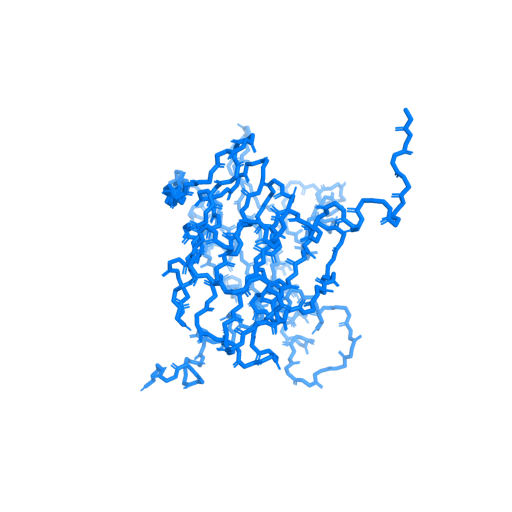39 C CA . GLY A 1 73 ? 4.490 -10.409 -19.779 1.00 82.44 73 GLY A CA 1
ATOM 540 C C . GLY A 1 73 ? 5.537 -11.292 -20.463 1.00 82.44 73 GLY A C 1
ATOM 541 O O . GLY A 1 73 ? 5.254 -11.835 -21.529 1.00 82.44 73 GLY A O 1
ATOM 542 N N . PRO A 1 74 ? 6.739 -11.497 -19.879 1.00 91.81 74 PRO A N 1
ATOM 543 C CA . PRO A 1 74 ? 7.229 -11.076 -18.553 1.00 91.81 74 PRO A CA 1
ATOM 544 C C . PRO A 1 74 ? 7.541 -9.579 -18.367 1.00 91.81 74 PRO A C 1
ATOM 546 O O . PRO A 1 74 ? 7.869 -8.881 -19.325 1.00 91.81 74 PRO A O 1
ATOM 549 N N . LEU A 1 75 ? 7.515 -9.117 -17.109 1.00 95.00 75 LEU A N 1
ATOM 550 C CA . LEU A 1 75 ? 7.881 -7.754 -16.699 1.00 95.00 75 LEU A CA 1
ATOM 551 C C . LEU A 1 75 ? 9.214 -7.737 -15.931 1.00 95.00 75 LEU A C 1
ATOM 553 O O . LEU A 1 75 ? 9.379 -8.461 -14.947 1.00 95.00 75 LEU A O 1
ATOM 557 N N . THR A 1 76 ? 10.133 -6.862 -16.339 1.00 95.38 76 THR A N 1
ATOM 558 C CA . THR A 1 76 ? 11.388 -6.563 -15.633 1.00 95.38 76 THR A CA 1
ATOM 559 C C . THR A 1 76 ? 11.383 -5.123 -15.123 1.00 95.38 76 THR A C 1
ATOM 561 O O . THR A 1 76 ? 11.119 -4.193 -15.878 1.00 95.38 76 THR A O 1
ATOM 564 N N . VAL A 1 77 ? 11.708 -4.918 -13.849 1.00 94.81 77 VAL A N 1
ATOM 565 C CA . VAL A 1 77 ? 11.746 -3.599 -13.210 1.00 94.81 77 VAL A CA 1
ATOM 566 C C . VAL A 1 77 ? 13.157 -3.316 -12.708 1.00 94.81 77 VAL A C 1
ATOM 568 O O . VAL A 1 77 ? 13.684 -4.024 -11.851 1.00 94.81 77 VAL A O 1
ATOM 571 N N . PHE A 1 78 ? 13.767 -2.259 -13.227 1.00 93.75 78 PHE A N 1
ATOM 572 C CA . PHE A 1 78 ? 15.035 -1.725 -12.758 1.00 93.75 78 PHE A CA 1
ATOM 573 C C . PHE A 1 78 ? 14.775 -0.598 -11.762 1.00 93.75 78 PHE A C 1
ATOM 575 O O . PHE A 1 78 ? 14.017 0.318 -12.055 1.00 93.75 78 PHE A O 1
ATOM 582 N N . VAL A 1 79 ? 15.406 -0.639 -10.594 1.00 92.94 79 VAL A N 1
ATOM 583 C CA . VAL A 1 79 ? 15.207 0.358 -9.534 1.00 92.94 79 VAL A CA 1
ATOM 584 C C . VAL A 1 79 ? 16.531 1.055 -9.245 1.00 92.94 79 VAL A C 1
ATOM 586 O O . VAL A 1 79 ? 17.509 0.399 -8.875 1.00 92.94 79 VAL A O 1
ATOM 589 N N . ALA A 1 80 ? 16.578 2.368 -9.455 1.00 86.44 80 ALA A N 1
ATOM 590 C CA . ALA A 1 80 ? 17.706 3.222 -9.103 1.00 86.44 80 ALA A CA 1
ATOM 591 C C . ALA A 1 80 ? 17.567 3.787 -7.684 1.00 86.44 80 ALA A C 1
ATOM 593 O O . ALA A 1 80 ? 16.470 3.881 -7.150 1.00 86.44 80 ALA A O 1
ATOM 594 N N . ASP A 1 81 ? 18.703 4.177 -7.103 1.00 71.88 81 ASP A N 1
ATOM 595 C CA . ASP A 1 81 ? 18.780 5.103 -5.964 1.00 71.88 81 ASP A CA 1
ATOM 596 C C . ASP A 1 81 ? 18.117 4.656 -4.641 1.00 71.88 81 ASP A C 1
ATOM 598 O O . ASP A 1 81 ? 17.827 5.472 -3.773 1.00 71.88 81 ASP A O 1
ATOM 602 N N . GLY A 1 82 ? 17.984 3.344 -4.421 1.00 76.94 82 GLY A N 1
ATOM 603 C CA . GLY A 1 82 ? 17.426 2.769 -3.188 1.00 76.94 82 GLY A CA 1
ATOM 604 C C . GLY A 1 82 ? 16.048 2.143 -3.412 1.00 76.94 82 GLY A C 1
ATOM 605 O O . GLY A 1 82 ? 15.508 2.179 -4.506 1.00 76.94 82 GLY A O 1
ATOM 606 N N . GLY A 1 83 ? 15.504 1.439 -2.416 1.00 87.25 83 GLY A N 1
ATOM 607 C CA . GLY A 1 83 ? 14.150 0.863 -2.504 1.00 87.25 83 GLY A CA 1
ATOM 608 C C . GLY A 1 83 ? 13.988 -0.392 -3.379 1.00 87.25 83 GLY A C 1
ATOM 609 O O . GLY A 1 83 ? 12.905 -0.978 -3.396 1.00 87.25 83 GLY A O 1
ATOM 610 N N . ALA A 1 84 ? 15.041 -0.871 -4.055 1.00 93.06 84 ALA A N 1
ATOM 611 C CA . ALA A 1 84 ? 14.986 -2.094 -4.865 1.00 93.06 84 ALA A CA 1
ATOM 612 C C . ALA A 1 84 ? 14.526 -3.323 -4.058 1.00 93.06 84 ALA A C 1
ATOM 614 O O . ALA A 1 84 ? 13.725 -4.109 -4.559 1.00 93.06 84 ALA A O 1
ATOM 615 N N . GLY A 1 85 ? 14.967 -3.452 -2.801 1.00 93.88 85 GLY A N 1
ATOM 616 C CA . GLY A 1 85 ? 14.534 -4.528 -1.905 1.00 93.88 85 GLY A CA 1
ATOM 617 C C . GLY A 1 85 ? 13.059 -4.425 -1.509 1.00 93.88 85 GLY A C 1
ATOM 618 O O . GLY A 1 85 ? 12.346 -5.429 -1.519 1.00 93.88 85 GLY A O 1
ATOM 619 N N . ILE A 1 86 ? 12.548 -3.212 -1.269 1.00 92.81 86 ILE A N 1
ATOM 620 C CA . ILE A 1 86 ? 11.117 -2.945 -1.041 1.00 92.81 86 ILE A CA 1
ATOM 621 C C . ILE A 1 86 ? 10.288 -3.344 -2.267 1.00 92.81 86 ILE A C 1
ATOM 623 O O . ILE A 1 86 ? 9.250 -3.995 -2.123 1.00 92.81 86 ILE A O 1
ATOM 627 N N . VAL A 1 87 ? 10.727 -2.953 -3.467 1.00 95.06 87 VAL A N 1
ATOM 628 C CA . VAL A 1 87 ? 10.054 -3.288 -4.732 1.00 95.06 87 VAL A CA 1
ATOM 629 C C . VAL A 1 87 ? 10.095 -4.796 -4.977 1.00 95.06 87 VAL A C 1
ATOM 631 O O . VAL A 1 87 ? 9.058 -5.371 -5.295 1.00 95.06 87 VAL A O 1
ATOM 634 N N . ALA A 1 88 ? 11.238 -5.450 -4.752 1.00 95.62 88 ALA A N 1
ATOM 635 C CA . ALA A 1 88 ? 11.390 -6.899 -4.867 1.00 95.62 88 ALA A CA 1
ATOM 636 C C . ALA A 1 88 ? 10.476 -7.654 -3.892 1.00 95.62 88 ALA A C 1
ATOM 638 O O . ALA A 1 88 ? 9.764 -8.563 -4.312 1.00 95.62 88 ALA A O 1
ATOM 639 N N . ARG A 1 89 ? 10.394 -7.226 -2.624 1.00 95.19 89 ARG A N 1
ATOM 640 C CA . ARG A 1 89 ? 9.441 -7.778 -1.644 1.00 95.19 89 ARG A CA 1
ATOM 641 C C . ARG A 1 89 ? 7.995 -7.631 -2.114 1.00 95.19 89 ARG A C 1
ATOM 643 O O . ARG A 1 89 ? 7.228 -8.584 -2.048 1.00 95.19 89 ARG A O 1
ATOM 650 N N . ARG A 1 90 ? 7.599 -6.448 -2.594 1.00 93.81 90 ARG A N 1
ATOM 651 C CA . ARG A 1 90 ? 6.233 -6.209 -3.103 1.00 93.81 90 ARG A CA 1
ATOM 652 C C . ARG A 1 90 ? 5.926 -7.058 -4.340 1.00 93.81 90 ARG A C 1
ATOM 654 O O . ARG A 1 90 ? 4.818 -7.571 -4.451 1.00 93.81 90 ARG A O 1
ATOM 661 N N . ALA A 1 91 ? 6.900 -7.233 -5.232 1.00 95.19 91 ALA A N 1
ATOM 662 C CA . ALA A 1 91 ? 6.767 -8.022 -6.453 1.00 95.19 91 ALA A CA 1
ATOM 663 C C . ALA A 1 91 ? 6.453 -9.504 -6.179 1.00 95.19 91 ALA A C 1
ATOM 665 O O . ALA A 1 91 ? 5.718 -10.112 -6.951 1.00 95.19 91 ALA A O 1
ATOM 666 N N . GLN A 1 92 ? 6.934 -10.069 -5.063 1.00 95.38 92 GLN A N 1
ATOM 667 C CA . GLN A 1 92 ? 6.636 -11.455 -4.665 1.00 95.38 92 GLN A CA 1
ATOM 668 C C . GLN A 1 92 ? 5.145 -11.715 -4.408 1.00 95.38 92 GLN A C 1
ATOM 670 O O . GLN A 1 92 ? 4.707 -12.857 -4.501 1.00 95.38 92 GLN A O 1
ATOM 675 N N . GLY A 1 93 ? 4.365 -10.677 -4.091 1.00 91.31 93 GLY A N 1
ATOM 676 C CA . GLY A 1 93 ? 2.917 -10.781 -3.892 1.00 91.31 93 GLY A CA 1
ATOM 677 C C . GLY A 1 93 ? 2.094 -10.730 -5.184 1.00 91.31 93 GLY A C 1
ATOM 678 O O . GLY A 1 93 ? 0.871 -10.659 -5.106 1.00 91.31 93 GLY A O 1
ATOM 679 N N . LEU A 1 94 ? 2.735 -10.704 -6.356 1.00 91.62 94 LEU A N 1
ATOM 680 C CA . LEU A 1 94 ? 2.084 -10.533 -7.655 1.00 91.62 94 LEU A CA 1
ATOM 681 C C . LEU A 1 94 ? 2.153 -11.813 -8.489 1.00 91.62 94 LEU A C 1
ATOM 683 O O . LEU A 1 94 ? 3.099 -12.590 -8.386 1.00 91.62 94 LEU A O 1
ATOM 687 N N . ALA A 1 95 ? 1.172 -11.992 -9.371 1.00 88.81 95 ALA A N 1
ATOM 688 C CA . ALA A 1 95 ? 1.149 -13.072 -10.347 1.00 88.81 95 ALA A CA 1
ATOM 689 C C . ALA A 1 95 ? 0.846 -12.501 -11.748 1.00 88.81 95 ALA A C 1
ATOM 691 O O . ALA A 1 95 ? -0.206 -11.881 -11.914 1.00 88.81 95 ALA A O 1
ATOM 692 N N . PRO A 1 96 ? 1.724 -12.702 -12.752 1.00 90.25 96 PRO A N 1
ATOM 693 C CA . PRO A 1 96 ? 3.072 -13.276 -12.648 1.00 90.25 96 PRO A CA 1
ATOM 694 C C . PRO A 1 96 ? 4.038 -12.370 -11.860 1.00 90.25 96 PRO A C 1
ATOM 696 O O . PRO A 1 96 ? 3.871 -11.153 -11.837 1.00 90.25 96 PRO A O 1
ATOM 699 N N . VAL A 1 97 ? 5.062 -12.961 -11.232 1.00 95.25 97 VAL A N 1
ATOM 700 C CA . VAL A 1 97 ? 6.058 -12.233 -10.420 1.00 95.25 97 VAL A CA 1
ATOM 701 C C . VAL A 1 97 ? 7.007 -11.431 -11.329 1.00 95.25 97 VAL A C 1
ATOM 703 O O . VAL A 1 97 ? 7.714 -12.040 -12.139 1.00 95.25 97 VAL A O 1
ATOM 706 N N . PRO A 1 98 ? 7.084 -10.091 -11.205 1.00 96.06 98 PRO A N 1
ATOM 707 C CA . PRO A 1 98 ? 8.061 -9.291 -11.944 1.00 96.06 98 PRO A CA 1
ATOM 708 C C . PRO A 1 98 ? 9.506 -9.587 -11.518 1.00 96.06 98 PRO A C 1
ATOM 710 O O . PRO A 1 98 ? 9.795 -9.758 -10.334 1.00 96.06 98 PRO A O 1
ATOM 713 N N . SER A 1 99 ? 10.439 -9.569 -12.471 1.00 96.06 99 SER A N 1
ATOM 714 C CA . SER A 1 99 ? 11.877 -9.630 -12.171 1.00 96.06 99 SER A CA 1
ATOM 715 C C . SER A 1 99 ? 12.375 -8.253 -11.742 1.00 96.06 99 SER A C 1
ATOM 717 O O . SER A 1 99 ? 12.220 -7.293 -12.491 1.00 96.06 99 SER A O 1
ATOM 719 N N . VAL A 1 100 ? 12.987 -8.134 -10.562 1.00 95.94 100 VAL A N 1
ATOM 720 C CA . VAL A 1 100 ? 13.446 -6.840 -10.027 1.00 95.94 100 VAL A CA 1
ATOM 721 C C . VAL A 1 100 ? 14.970 -6.788 -9.978 1.00 95.94 100 VAL A C 1
ATOM 723 O O . VAL A 1 100 ? 15.618 -7.704 -9.473 1.00 95.94 100 VAL A O 1
ATOM 726 N N . TYR A 1 101 ? 15.546 -5.699 -10.483 1.00 95.00 101 TYR A N 1
ATOM 727 C CA . TYR A 1 101 ? 16.986 -5.459 -10.511 1.00 95.00 101 TYR A CA 1
ATOM 728 C C . TYR A 1 101 ? 17.335 -4.127 -9.845 1.00 95.00 101 TYR A C 1
ATOM 730 O O . TYR A 1 101 ? 16.730 -3.098 -10.133 1.00 95.00 101 TYR A O 1
ATOM 738 N N . ALA A 1 102 ? 18.361 -4.131 -8.997 1.00 92.88 102 ALA A N 1
ATOM 739 C CA . ALA A 1 102 ? 18.927 -2.930 -8.399 1.00 92.88 102 ALA A CA 1
ATOM 740 C C . ALA A 1 102 ? 19.982 -2.304 -9.327 1.00 92.88 102 ALA A C 1
ATOM 742 O O . ALA A 1 102 ? 20.891 -2.994 -9.812 1.00 92.88 102 ALA A O 1
ATOM 743 N N . LEU A 1 103 ? 19.885 -0.990 -9.543 1.00 88.81 103 LEU A N 1
ATOM 744 C CA . LEU A 1 103 ? 20.860 -0.187 -10.279 1.00 88.81 103 LEU A CA 1
ATOM 745 C C . LEU A 1 103 ? 21.788 0.531 -9.292 1.00 88.81 103 LEU A C 1
ATOM 747 O O . LEU A 1 103 ? 21.343 1.357 -8.502 1.00 88.81 103 LEU A O 1
ATOM 751 N N . GLY A 1 104 ? 23.089 0.240 -9.357 1.00 81.50 104 GLY A N 1
ATOM 752 C CA . GLY A 1 104 ? 24.108 0.883 -8.521 1.00 81.50 104 GLY A CA 1
ATOM 753 C C . GLY A 1 104 ? 25.316 1.303 -9.351 1.00 81.50 104 GLY A C 1
ATOM 754 O O . GLY A 1 104 ? 26.116 0.457 -9.764 1.00 81.50 104 GLY A O 1
ATOM 755 N N . GLY A 1 105 ? 25.454 2.605 -9.616 1.00 75.50 105 GLY A N 1
ATOM 756 C CA . GLY A 1 105 ? 26.450 3.116 -10.562 1.00 75.50 105 GLY A CA 1
ATOM 757 C C . GLY A 1 105 ? 26.271 2.475 -11.945 1.00 75.50 105 GLY A C 1
ATOM 758 O O . GLY A 1 105 ? 25.209 2.582 -12.550 1.00 75.50 105 GLY A O 1
ATOM 759 N N . SER A 1 106 ? 27.291 1.762 -12.430 1.00 72.81 106 SER A N 1
ATOM 760 C CA . SER A 1 106 ? 27.254 1.009 -13.699 1.00 72.81 106 SER A CA 1
ATOM 761 C C . SER A 1 106 ? 26.818 -0.459 -13.555 1.00 72.81 106 SER A C 1
ATOM 763 O O . SER A 1 106 ? 26.761 -1.214 -14.535 1.00 72.81 106 SER A O 1
ATOM 765 N N . ARG A 1 107 ? 26.529 -0.917 -12.332 1.00 82.69 107 ARG A N 1
ATOM 766 C CA . ARG A 1 107 ? 26.191 -2.315 -12.045 1.00 82.69 107 ARG A CA 1
ATOM 767 C C . ARG A 1 107 ? 24.679 -2.517 -11.994 1.00 82.69 107 ARG A C 1
ATOM 769 O O . ARG A 1 107 ? 23.942 -1.677 -11.490 1.00 82.69 107 ARG A O 1
ATOM 776 N N . VAL A 1 108 ? 24.265 -3.676 -12.496 1.00 89.56 108 VAL A N 1
ATOM 777 C CA . VAL A 1 108 ? 22.891 -4.182 -12.485 1.00 89.56 108 VAL A CA 1
ATOM 778 C C . VAL A 1 108 ? 22.959 -5.546 -11.828 1.00 89.56 108 VAL A C 1
ATOM 780 O O . VAL A 1 108 ? 23.793 -6.366 -12.226 1.00 89.56 108 VAL A O 1
ATOM 783 N N . ARG A 1 109 ? 22.147 -5.774 -10.801 1.00 92.12 109 ARG A N 1
ATOM 784 C CA . ARG A 1 109 ? 22.088 -7.051 -10.081 1.00 92.12 109 ARG A CA 1
ATOM 785 C C . ARG A 1 109 ? 20.639 -7.379 -9.740 1.00 92.12 109 ARG A C 1
ATOM 787 O O . ARG A 1 109 ? 19.888 -6.435 -9.499 1.00 92.12 109 ARG A O 1
ATOM 794 N N . PRO A 1 110 ? 20.247 -8.661 -9.706 1.00 94.88 110 PRO A N 1
ATOM 795 C CA . PRO A 1 110 ? 18.966 -9.049 -9.128 1.00 94.88 110 PRO A CA 1
ATOM 796 C C . PRO A 1 110 ? 18.815 -8.439 -7.731 1.00 94.88 110 PRO A C 1
ATOM 798 O O . PRO A 1 110 ? 19.776 -8.424 -6.959 1.00 94.88 110 PRO A O 1
ATOM 801 N N . ALA A 1 111 ? 17.647 -7.875 -7.439 1.00 94.75 111 ALA A N 1
ATOM 802 C CA . ALA A 1 111 ? 17.360 -7.288 -6.140 1.00 94.75 111 ALA A CA 1
ATOM 803 C C . ALA A 1 111 ? 16.952 -8.385 -5.151 1.00 94.75 111 ALA A C 1
ATOM 805 O O . ALA A 1 111 ? 16.050 -9.174 -5.432 1.00 94.75 111 ALA A O 1
ATOM 806 N N . GLU A 1 112 ? 17.600 -8.416 -3.989 1.00 95.06 112 GLU A N 1
ATOM 807 C CA . GLU A 1 112 ? 17.158 -9.252 -2.875 1.00 95.06 112 GLU A CA 1
ATOM 808 C C . GLU A 1 112 ? 15.962 -8.578 -2.181 1.00 95.06 112 GLU A C 1
ATOM 810 O O . GLU A 1 112 ? 16.040 -7.384 -1.882 1.00 95.06 112 GLU A O 1
ATOM 815 N N . PRO A 1 113 ? 14.844 -9.292 -1.950 1.00 96.25 113 PRO A N 1
ATOM 816 C CA . PRO A 1 113 ? 13.698 -8.761 -1.220 1.00 96.25 113 PRO A CA 1
ATOM 817 C C . PRO A 1 113 ? 14.067 -8.343 0.204 1.00 96.25 113 PRO A C 1
ATOM 819 O O . PRO A 1 113 ? 14.593 -9.145 0.975 1.00 96.25 113 PRO A O 1
ATOM 822 N N . ASP A 1 114 ? 13.718 -7.112 0.577 1.00 94.50 114 ASP A N 1
ATOM 823 C CA . ASP A 1 114 ? 13.825 -6.677 1.969 1.00 94.50 114 ASP A CA 1
ATOM 824 C C . ASP A 1 114 ? 12.868 -7.502 2.845 1.00 94.50 114 ASP A C 1
ATOM 826 O O . ASP A 1 114 ? 11.783 -7.868 2.382 1.00 94.50 114 ASP A O 1
ATOM 830 N N . PRO A 1 115 ? 13.178 -7.741 4.131 1.00 93.69 115 PRO A N 1
ATOM 831 C CA . PRO A 1 115 ? 12.232 -8.374 5.044 1.00 93.69 115 PRO A CA 1
ATOM 832 C C . PRO A 1 115 ? 10.970 -7.518 5.207 1.00 93.69 115 PRO A C 1
ATOM 834 O O . PRO A 1 115 ? 10.996 -6.295 5.042 1.00 93.69 115 PRO A O 1
ATOM 837 N N . VAL A 1 116 ? 9.840 -8.148 5.532 1.00 89.38 116 VAL A N 1
ATOM 838 C CA . VAL A 1 116 ? 8.636 -7.410 5.943 1.00 89.38 116 VAL A CA 1
ATOM 839 C C . VAL A 1 116 ? 8.962 -6.686 7.255 1.00 89.38 116 VAL A C 1
ATOM 841 O O . VAL A 1 116 ? 9.429 -7.345 8.187 1.00 89.38 116 VAL A O 1
ATOM 844 N N . PRO A 1 117 ? 8.742 -5.360 7.359 1.00 88.44 117 PRO A N 1
ATOM 845 C CA . PRO A 1 117 ? 8.907 -4.665 8.627 1.00 88.44 117 PRO A CA 1
ATOM 846 C C . PRO A 1 117 ? 8.027 -5.314 9.698 1.00 88.44 117 PRO A C 1
ATOM 848 O O . PRO A 1 117 ? 6.845 -5.558 9.465 1.00 88.44 117 PRO A O 1
ATOM 851 N N . SER A 1 118 ? 8.601 -5.606 10.859 1.00 88.12 118 SER A N 1
ATOM 852 C CA . SER A 1 118 ? 7.851 -6.067 12.024 1.00 88.12 118 SER A CA 1
ATOM 853 C C . SER A 1 118 ? 7.567 -4.891 12.943 1.00 88.12 118 SER A C 1
ATOM 855 O O . SER A 1 118 ? 8.462 -4.090 13.214 1.00 88.12 118 SER A O 1
ATOM 857 N N . TRP A 1 119 ? 6.356 -4.834 13.481 1.00 85.81 119 TRP A N 1
ATOM 858 C CA . TRP A 1 119 ? 5.994 -3.892 14.533 1.00 85.81 119 TRP A CA 1
ATOM 859 C C . TRP A 1 119 ? 5.772 -4.659 15.833 1.00 85.81 119 TRP A C 1
ATOM 861 O O . TRP A 1 119 ? 5.290 -5.796 15.773 1.00 85.81 119 TRP A O 1
ATOM 871 N N . PRO A 1 120 ? 6.121 -4.082 16.996 1.00 82.75 120 PRO A N 1
ATOM 872 C CA . PRO A 1 120 ? 5.764 -4.693 18.265 1.00 82.75 120 PRO A CA 1
ATOM 873 C C . PRO A 1 120 ? 4.240 -4.882 18.317 1.00 82.75 120 PRO A C 1
ATOM 875 O O . PRO A 1 120 ? 3.501 -4.018 17.826 1.00 82.75 120 PRO A O 1
ATOM 878 N N . PRO A 1 121 ? 3.752 -6.012 18.856 1.00 77.12 121 PRO A N 1
ATOM 879 C CA . PRO A 1 121 ? 2.323 -6.180 19.046 1.00 77.12 121 PRO A CA 1
ATOM 880 C C . PRO A 1 121 ? 1.819 -5.073 19.986 1.00 77.12 121 PRO A C 1
ATOM 882 O O . PRO A 1 121 ? 2.517 -4.757 20.953 1.00 77.12 121 PRO A O 1
ATOM 885 N N . PRO A 1 122 ? 0.627 -4.502 19.734 1.00 83.75 122 PRO A N 1
ATOM 886 C CA . PRO A 1 122 ? -0.001 -3.589 20.683 1.00 83.75 122 PRO A CA 1
ATOM 887 C C . PRO A 1 122 ? -0.083 -4.225 22.078 1.00 83.75 122 PRO A C 1
ATOM 889 O O . PRO A 1 122 ? -0.252 -5.445 22.185 1.00 83.75 122 PRO A O 1
ATOM 892 N N . ASP A 1 123 ? 0.037 -3.431 23.138 1.00 89.31 123 ASP A N 1
ATOM 893 C CA . ASP A 1 123 ? -0.078 -3.913 24.519 1.00 89.31 123 ASP A CA 1
ATOM 894 C C . ASP A 1 123 ? -1.547 -4.153 24.944 1.00 89.31 123 ASP A C 1
ATOM 896 O O . ASP A 1 123 ? -2.483 -4.027 24.145 1.00 89.31 123 ASP A O 1
ATOM 900 N N . ASP A 1 124 ? -1.752 -4.590 26.191 1.00 91.50 124 ASP A N 1
ATOM 901 C CA . ASP A 1 124 ? -3.086 -4.907 26.722 1.00 91.50 124 ASP A CA 1
ATOM 902 C C . ASP A 1 124 ? -3.966 -3.666 26.907 1.00 91.50 124 ASP A C 1
ATOM 904 O O . ASP A 1 124 ? -5.180 -3.738 26.709 1.00 91.50 124 ASP A O 1
ATOM 908 N N . GLU A 1 125 ? -3.375 -2.515 27.224 1.00 91.06 125 GLU A N 1
ATOM 909 C CA . GLU A 1 125 ? -4.111 -1.257 27.353 1.00 91.06 125 GLU A CA 1
ATOM 910 C C . GLU A 1 125 ? -4.599 -0.777 25.978 1.00 91.06 125 GLU A C 1
ATOM 912 O O . GLU A 1 125 ? -5.756 -0.375 25.818 1.00 91.06 125 GLU A O 1
ATOM 917 N N . MET A 1 126 ? -3.763 -0.915 24.944 1.00 92.25 126 MET A N 1
ATOM 918 C CA . MET A 1 126 ? -4.154 -0.674 23.556 1.00 92.25 126 MET A CA 1
ATOM 919 C C . MET A 1 126 ? -5.261 -1.626 23.100 1.00 92.25 126 MET A C 1
ATOM 921 O O . MET A 1 126 ? -6.177 -1.197 22.397 1.00 92.25 126 MET A O 1
ATOM 925 N N . ARG A 1 127 ? -5.202 -2.906 23.495 1.00 92.94 127 ARG A N 1
ATOM 926 C CA . ARG A 1 127 ? -6.270 -3.884 23.220 1.00 92.94 127 ARG A CA 1
ATOM 927 C C . ARG A 1 127 ? -7.588 -3.484 23.876 1.00 92.94 127 ARG A C 1
ATOM 929 O O . ARG A 1 127 ? -8.610 -3.510 23.202 1.00 92.94 127 ARG A O 1
ATOM 936 N N . ALA A 1 128 ? -7.569 -3.036 25.130 1.00 92.19 128 ALA A N 1
ATOM 937 C CA . ALA A 1 128 ? -8.782 -2.586 25.810 1.00 92.19 128 ALA A CA 1
ATOM 938 C C . ALA A 1 128 ? -9.453 -1.406 25.078 1.00 92.19 128 ALA A C 1
ATOM 940 O O . ALA A 1 128 ? -10.674 -1.374 24.934 1.00 92.19 128 ALA A O 1
ATOM 941 N N . LEU A 1 129 ? -8.670 -0.458 24.550 1.00 91.25 129 LEU A N 1
ATOM 942 C CA . LEU A 1 129 ? -9.198 0.627 23.711 1.00 91.25 129 LEU A CA 1
ATOM 943 C C . LEU A 1 129 ? -9.677 0.138 22.334 1.00 91.25 129 LEU A C 1
ATOM 945 O O . LEU A 1 129 ? -10.635 0.682 21.787 1.00 91.25 129 LEU A O 1
ATOM 949 N N . ALA A 1 130 ? -9.048 -0.890 21.768 1.00 92.69 130 ALA A N 1
ATOM 950 C CA . ALA A 1 130 ? -9.508 -1.518 20.532 1.00 92.69 130 ALA A CA 1
ATOM 951 C C . ALA A 1 130 ? -10.877 -2.200 20.714 1.00 92.69 130 ALA A C 1
ATOM 953 O O . ALA A 1 130 ? -11.746 -2.057 19.853 1.00 92.69 130 ALA A O 1
ATOM 954 N N . ASP A 1 131 ? -11.113 -2.849 21.857 1.00 93.00 131 ASP A N 1
ATOM 955 C CA . ASP A 1 131 ? -12.405 -3.460 22.194 1.00 93.00 131 ASP A CA 1
ATOM 956 C C . ASP A 1 131 ? -13.520 -2.411 22.319 1.00 93.00 131 ASP A C 1
ATOM 958 O O . ASP A 1 131 ? -14.652 -2.643 21.895 1.00 93.00 131 ASP A O 1
ATOM 962 N N . VAL A 1 132 ? -13.197 -1.215 22.824 1.00 90.31 132 VAL A N 1
ATOM 963 C CA . VAL A 1 132 ? -14.110 -0.058 22.850 1.00 90.31 132 VAL A CA 1
ATOM 964 C C . VAL A 1 132 ? -14.525 0.345 21.428 1.00 90.31 132 VAL A C 1
ATOM 966 O O . VAL A 1 132 ? -15.705 0.604 21.182 1.00 90.31 132 VAL A O 1
ATOM 969 N N . LEU A 1 133 ? -13.591 0.355 20.469 1.00 91.19 133 LEU A N 1
ATOM 970 C CA . LEU A 1 133 ? -13.894 0.639 19.060 1.00 91.19 133 LEU A CA 1
ATOM 971 C C . LEU A 1 133 ? -14.762 -0.449 18.424 1.00 91.19 133 LEU A C 1
ATOM 973 O O . LEU A 1 133 ? -15.736 -0.132 17.735 1.00 91.19 133 LEU A O 1
ATOM 977 N N . ALA A 1 134 ? -14.448 -1.717 18.688 1.00 93.06 134 ALA A N 1
ATOM 978 C CA . ALA A 1 134 ? -15.237 -2.846 18.209 1.00 93.06 134 ALA A CA 1
ATOM 979 C C . ALA A 1 134 ? -16.665 -2.813 18.783 1.00 93.06 134 ALA A C 1
ATOM 981 O O . ALA A 1 134 ? -17.634 -3.006 18.050 1.00 93.06 134 ALA A O 1
ATOM 982 N N . GLY A 1 135 ? -16.817 -2.466 20.066 1.00 90.31 135 GLY A N 1
ATOM 983 C CA . GLY A 1 135 ? -18.112 -2.268 20.723 1.00 90.31 135 GLY A CA 1
ATOM 984 C C . GLY A 1 135 ? -18.949 -1.130 20.125 1.00 90.31 135 GLY A C 1
ATOM 985 O O . GLY A 1 135 ? -20.176 -1.188 20.165 1.00 90.31 135 GLY A O 1
ATOM 986 N N . ALA A 1 136 ? -18.312 -0.134 19.499 1.00 86.38 136 ALA A N 1
ATOM 987 C CA . ALA A 1 136 ? -18.980 0.916 18.721 1.00 86.38 136 ALA A CA 1
ATOM 988 C C . ALA A 1 136 ? -19.328 0.485 17.272 1.00 86.38 136 ALA A C 1
ATOM 990 O O . ALA A 1 136 ? -19.849 1.272 16.472 1.00 86.38 136 ALA A O 1
ATOM 991 N N . GLY A 1 137 ? -19.055 -0.776 16.920 1.00 89.81 137 GLY A N 1
ATOM 992 C CA . GLY A 1 137 ? -19.353 -1.388 15.626 1.00 89.81 137 GLY A CA 1
ATOM 993 C C . GLY A 1 137 ? -18.344 -1.066 14.521 1.00 89.81 137 GLY A C 1
ATOM 994 O O . GLY A 1 137 ? -18.693 -1.163 13.343 1.00 89.81 137 GLY A O 1
ATOM 995 N N . LEU A 1 138 ? -17.137 -0.619 14.868 1.00 91.62 138 LEU A N 1
ATOM 996 C CA . LEU A 1 138 ? -16.056 -0.432 13.900 1.00 91.62 138 LEU A CA 1
ATOM 997 C C . LEU A 1 138 ? -15.414 -1.778 13.551 1.00 91.62 138 LEU A C 1
ATOM 999 O O . LEU A 1 138 ? -15.272 -2.642 14.416 1.00 91.62 138 LEU A O 1
ATOM 1003 N N . ASP A 1 139 ? -14.953 -1.917 12.309 1.00 93.44 139 ASP A N 1
ATOM 1004 C CA . ASP A 1 139 ? -14.033 -2.989 11.936 1.00 93.44 139 ASP A CA 1
ATOM 1005 C C . ASP A 1 139 ? -12.643 -2.619 12.470 1.00 93.44 139 ASP A C 1
ATOM 1007 O O . ASP A 1 139 ? -12.073 -1.601 12.063 1.00 93.44 139 ASP A O 1
ATOM 1011 N N . VAL A 1 140 ? -12.108 -3.411 13.407 1.00 93.94 140 VAL A N 1
ATOM 1012 C CA . VAL A 1 140 ? -10.847 -3.104 14.103 1.00 93.94 140 VAL A CA 1
ATOM 1013 C C . VAL A 1 140 ? -9.740 -4.081 13.718 1.00 93.94 140 VAL A C 1
ATOM 1015 O O . VAL A 1 140 ? -9.924 -5.295 13.764 1.00 93.94 140 VAL A O 1
ATOM 1018 N N . TYR A 1 141 ? -8.565 -3.561 13.364 1.00 91.56 141 TYR A N 1
ATOM 1019 C CA . TYR A 1 141 ? -7.384 -4.373 13.054 1.00 91.56 141 TYR A CA 1
ATOM 1020 C C . TYR A 1 141 ? -6.083 -3.676 13.440 1.00 91.56 141 TYR A C 1
ATOM 1022 O O . TYR A 1 141 ? -6.014 -2.452 13.559 1.00 91.56 141 TYR A O 1
ATOM 1030 N N . ALA A 1 142 ? -5.034 -4.477 13.628 1.00 91.00 142 ALA A N 1
ATOM 1031 C CA . ALA A 1 142 ? -3.694 -3.970 13.877 1.00 91.00 142 ALA A CA 1
ATOM 1032 C C . ALA A 1 142 ? -3.038 -3.505 12.565 1.00 91.00 142 ALA A C 1
ATOM 1034 O O . ALA A 1 142 ? -2.968 -4.248 11.587 1.00 91.00 142 ALA A O 1
ATOM 1035 N N . GLU A 1 143 ? -2.515 -2.284 12.557 1.00 89.31 143 GLU A N 1
ATOM 1036 C CA . GLU A 1 143 ? -1.761 -1.693 11.457 1.00 89.31 143 GLU A CA 1
ATOM 1037 C C . GLU A 1 143 ? -0.529 -0.988 12.033 1.00 89.31 143 GLU A C 1
ATOM 1039 O O . GLU A 1 143 ? -0.641 -0.042 12.812 1.00 89.31 143 GLU A O 1
ATOM 1044 N N . GLN A 1 144 ? 0.661 -1.454 11.649 1.00 87.94 144 GLN A N 1
ATOM 1045 C CA . GLN A 1 144 ? 1.943 -0.837 12.011 1.00 87.94 144 GLN A CA 1
ATOM 1046 C C . GLN A 1 144 ? 2.165 -0.629 13.524 1.00 87.94 144 GLN A C 1
ATOM 1048 O O . GLN A 1 144 ? 2.707 0.387 13.947 1.00 87.94 144 GLN A O 1
ATOM 1053 N N . GLY A 1 145 ? 1.727 -1.586 14.350 1.00 88.25 145 GLY A N 1
ATOM 1054 C CA . GLY A 1 145 ? 1.840 -1.504 15.814 1.00 88.25 145 GLY A CA 1
ATOM 1055 C C . GLY A 1 145 ? 0.760 -0.651 16.489 1.00 88.25 145 GLY A C 1
ATOM 1056 O O . GLY A 1 145 ? 0.820 -0.435 17.691 1.00 88.25 145 GLY A O 1
ATOM 1057 N N . THR A 1 146 ? -0.244 -0.187 15.742 1.00 91.06 146 THR A N 1
ATOM 1058 C CA . THR A 1 146 ? -1.417 0.543 16.259 1.00 91.06 146 THR A CA 1
ATOM 1059 C C . THR A 1 146 ? -2.705 -0.208 15.935 1.00 91.06 146 THR A C 1
ATOM 1061 O O . THR A 1 146 ? -2.690 -1.075 15.064 1.00 91.06 146 THR A O 1
ATOM 1064 N N . PHE A 1 147 ? -3.824 0.118 16.589 1.00 93.19 147 PHE A N 1
ATOM 1065 C CA . PHE A 1 147 ? -5.141 -0.366 16.152 1.00 93.19 147 PHE A CA 1
ATOM 1066 C C . PHE A 1 147 ? -5.871 0.701 15.356 1.00 93.19 147 PHE A C 1
ATOM 1068 O O . PHE A 1 147 ? -5.915 1.859 15.763 1.00 93.19 147 PHE A O 1
ATOM 1075 N N . VAL A 1 148 ? -6.481 0.301 14.250 1.00 92.44 148 VAL A N 1
ATOM 1076 C CA . VAL A 1 148 ? -7.342 1.148 13.428 1.00 92.44 148 VAL A CA 1
ATOM 1077 C C . VAL A 1 148 ? -8.766 0.646 13.533 1.00 92.44 148 VAL A C 1
ATOM 1079 O O . VAL A 1 148 ? -8.988 -0.546 13.361 1.00 92.44 148 VAL A O 1
ATOM 1082 N N . GLY A 1 149 ? -9.707 1.555 13.777 1.00 92.94 149 GLY A N 1
ATOM 1083 C CA . GLY A 1 149 ? -11.138 1.323 13.632 1.00 92.94 149 GLY A CA 1
ATOM 1084 C C . GLY A 1 149 ? -11.666 2.012 12.377 1.00 92.94 149 GLY A C 1
ATOM 1085 O O . GLY A 1 149 ? -11.498 3.226 12.203 1.00 92.94 149 GLY A O 1
ATOM 1086 N N . GLU A 1 150 ? -12.313 1.255 11.499 1.00 92.75 150 GLU A N 1
ATOM 1087 C CA . GLU A 1 150 ? -12.830 1.753 10.224 1.00 92.75 150 GLU A CA 1
ATOM 1088 C C . GLU A 1 150 ? -14.271 1.320 9.934 1.00 92.75 150 GLU A C 1
ATOM 1090 O O . GLU A 1 150 ? -14.836 0.456 10.605 1.00 92.75 150 GLU A O 1
ATOM 1095 N N . ILE A 1 151 ? -14.846 1.917 8.887 1.00 90.56 151 ILE A N 1
ATOM 1096 C CA . ILE A 1 151 ? -16.088 1.473 8.243 1.00 90.56 151 ILE A CA 1
ATOM 1097 C C . ILE A 1 151 ? -15.882 1.483 6.737 1.00 90.56 151 ILE A C 1
ATOM 1099 O O . ILE A 1 151 ? -15.577 2.529 6.159 1.00 90.56 151 ILE A O 1
ATOM 1103 N N . ASP A 1 152 ? -16.045 0.325 6.093 1.00 88.69 152 ASP A N 1
ATOM 1104 C CA . ASP A 1 152 ? -15.872 0.169 4.641 1.00 88.69 152 ASP A CA 1
ATOM 1105 C C . ASP A 1 152 ? -14.547 0.783 4.139 1.00 88.69 152 ASP A C 1
ATOM 1107 O O . ASP A 1 152 ? -14.491 1.520 3.147 1.00 88.69 152 ASP A O 1
ATOM 1111 N N . GLY A 1 153 ? -13.460 0.540 4.876 1.00 89.38 153 GLY A N 1
ATOM 1112 C CA . GLY A 1 153 ? -12.134 1.064 4.555 1.00 89.38 153 GLY A CA 1
ATOM 1113 C C . GLY A 1 153 ? -11.882 2.527 4.935 1.00 89.38 153 GLY A C 1
ATOM 1114 O O . GLY A 1 153 ? -10.786 3.031 4.689 1.00 89.38 153 GLY A O 1
ATOM 1115 N N . LEU A 1 154 ? -12.864 3.244 5.491 1.00 88.94 154 LEU A N 1
ATOM 1116 C CA . LEU A 1 154 ? -12.665 4.603 5.991 1.00 88.94 154 LEU A CA 1
ATOM 1117 C C . LEU A 1 154 ? -12.294 4.571 7.467 1.00 88.94 154 LEU A C 1
ATOM 1119 O O . LEU A 1 154 ? -13.122 4.235 8.307 1.00 88.94 154 LEU A O 1
ATOM 1123 N N . GLU A 1 155 ? -11.058 4.948 7.772 1.00 90.12 155 GLU A N 1
ATOM 1124 C CA . GLU A 1 155 ? -10.579 5.094 9.145 1.00 90.12 155 GLU A CA 1
ATOM 1125 C C . GLU A 1 155 ? -11.358 6.195 9.874 1.00 90.12 155 GLU A C 1
ATOM 112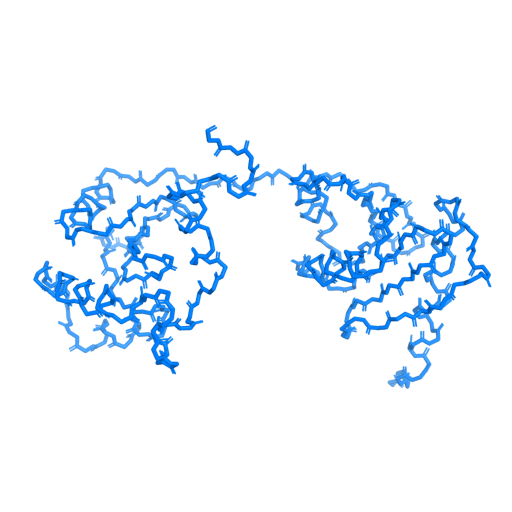7 O O . GLU A 1 155 ? -11.408 7.337 9.411 1.00 90.12 155 GLU A O 1
ATOM 1132 N N . ILE A 1 156 ? -11.951 5.828 11.010 1.00 86.88 156 ILE A N 1
ATOM 1133 C CA . ILE A 1 156 ? -12.723 6.717 11.890 1.00 86.88 156 ILE A CA 1
ATOM 1134 C C . ILE A 1 156 ? -11.977 6.948 13.200 1.00 86.88 156 ILE A C 1
ATOM 1136 O O . ILE A 1 156 ? -12.077 8.024 13.786 1.00 86.88 156 ILE A O 1
ATOM 1140 N N . ALA A 1 157 ? -11.231 5.951 13.668 1.00 89.12 157 ALA A N 1
ATOM 1141 C CA . ALA A 1 157 ? -10.497 6.042 14.915 1.00 89.12 157 ALA A CA 1
ATOM 1142 C C . ALA A 1 157 ? -9.190 5.249 14.856 1.00 89.12 157 ALA A C 1
ATOM 1144 O O . ALA A 1 157 ? -9.060 4.288 14.093 1.00 89.12 157 ALA A O 1
ATOM 1145 N N . ARG A 1 158 ? -8.223 5.640 15.684 1.00 90.94 158 ARG A N 1
ATOM 1146 C CA . ARG A 1 158 ? -6.958 4.929 15.864 1.00 90.94 158 ARG A CA 1
ATOM 1147 C C . ARG A 1 158 ? -6.562 4.919 17.336 1.00 90.94 158 ARG A C 1
ATOM 1149 O O . ARG A 1 158 ? -6.685 5.933 18.016 1.00 90.94 158 ARG A O 1
ATOM 1156 N N . VAL A 1 159 ? -6.064 3.783 17.809 1.00 91.38 159 VAL A N 1
ATOM 1157 C CA . VAL A 1 159 ? -5.399 3.661 19.109 1.00 91.38 159 VAL A CA 1
ATOM 1158 C C . VAL A 1 159 ? -3.906 3.830 18.884 1.00 91.38 159 VAL A C 1
ATOM 1160 O O . VAL A 1 159 ? -3.291 3.022 18.185 1.00 91.38 159 VAL A O 1
ATOM 1163 N N . VAL A 1 160 ? -3.328 4.874 19.463 1.00 87.31 160 VAL A N 1
ATOM 1164 C CA . VAL A 1 160 ? -1.902 5.193 19.339 1.00 87.31 160 VAL A CA 1
ATOM 1165 C C . VAL A 1 160 ? -1.235 5.147 20.704 1.00 87.31 160 VAL A C 1
ATOM 1167 O O . VAL A 1 160 ? -1.854 5.476 21.714 1.00 87.31 160 VAL A O 1
ATOM 1170 N N . SER A 1 161 ? 0.042 4.782 20.734 1.00 85.69 161 SER A N 1
ATOM 1171 C CA . SER A 1 161 ? 0.863 4.918 21.936 1.00 85.69 161 SER A CA 1
ATOM 1172 C C . SER A 1 161 ? 1.144 6.402 22.230 1.00 85.69 161 SER A C 1
ATOM 1174 O O . SER A 1 161 ? 1.267 7.228 21.317 1.00 85.69 161 SER A O 1
ATOM 1176 N N . GLY A 1 162 ? 1.239 6.758 23.508 1.00 82.00 162 GLY A N 1
ATOM 1177 C CA . GLY A 1 162 ? 1.578 8.097 23.991 1.00 82.00 162 GLY A CA 1
ATOM 1178 C C . GLY A 1 162 ? 2.495 8.031 25.208 1.00 82.00 162 GLY A C 1
ATOM 1179 O O . GLY A 1 162 ? 2.692 6.958 25.773 1.00 82.00 162 GLY A O 1
ATOM 1180 N N . GLU A 1 163 ? 3.063 9.175 25.596 1.00 81.50 163 GLU A N 1
ATOM 1181 C CA . GLU A 1 163 ? 3.928 9.274 26.783 1.00 81.50 163 GLU A CA 1
ATOM 1182 C C . GLU A 1 163 ? 3.168 8.919 28.072 1.00 81.50 163 GLU A C 1
ATOM 1184 O O . GLU A 1 163 ? 3.707 8.222 28.926 1.00 81.50 163 GLU A O 1
ATOM 1189 N N . ASP A 1 164 ? 1.890 9.299 28.151 1.00 84.31 164 ASP A N 1
ATOM 1190 C CA . ASP A 1 164 ? 0.994 9.027 29.285 1.00 84.31 164 ASP A CA 1
ATOM 1191 C C . ASP A 1 164 ? 0.181 7.724 29.130 1.00 84.31 164 ASP A C 1
ATOM 1193 O O . ASP A 1 164 ? -0.838 7.532 29.795 1.00 84.31 164 ASP A O 1
ATOM 1197 N N . GLY A 1 165 ? 0.607 6.833 28.229 1.00 85.50 165 GLY A N 1
ATOM 1198 C CA . GLY A 1 165 ? -0.114 5.611 27.867 1.00 85.50 165 GLY A CA 1
ATOM 1199 C C . GLY A 1 165 ? -0.873 5.722 26.538 1.00 85.50 165 GLY A C 1
ATOM 1200 O O . GLY A 1 165 ? -0.808 6.744 25.840 1.00 85.50 165 GLY A O 1
ATOM 1201 N N . PRO A 1 166 ? -1.549 4.643 26.112 1.00 88.75 166 PRO A N 1
ATOM 1202 C CA . PRO A 1 166 ? -2.260 4.627 24.849 1.00 88.75 166 PRO A CA 1
ATOM 1203 C C . PRO A 1 166 ? -3.504 5.512 24.899 1.00 88.75 166 PRO A C 1
ATOM 1205 O O . PRO A 1 166 ? -4.219 5.581 25.896 1.00 88.75 166 PRO A O 1
ATOM 1208 N N . ARG A 1 167 ? -3.786 6.179 23.782 1.00 86.56 167 ARG A N 1
ATOM 1209 C CA . ARG A 1 167 ? -4.930 7.085 23.644 1.00 86.56 167 ARG A CA 1
ATOM 1210 C C . ARG A 1 167 ? -5.692 6.827 22.358 1.00 86.56 167 ARG A C 1
ATOM 1212 O O . ARG A 1 167 ? -5.164 6.264 21.396 1.00 86.56 167 ARG A O 1
ATOM 1219 N N . LEU A 1 168 ? -6.937 7.288 22.349 1.00 85.81 168 LEU A N 1
ATOM 1220 C CA . LEU A 1 168 ? -7.799 7.229 21.184 1.00 85.81 168 LEU A CA 1
ATOM 1221 C C . LEU A 1 168 ? -7.751 8.540 20.400 1.00 85.81 168 LEU A C 1
ATOM 1223 O O . LEU A 1 168 ? -8.049 9.600 20.942 1.00 85.81 168 LEU A O 1
ATOM 1227 N N . GLU A 1 169 ? -7.457 8.454 19.108 1.00 85.00 169 GLU A N 1
ATOM 1228 C CA . GLU A 1 169 ? -7.600 9.566 18.172 1.00 85.00 169 GLU A CA 1
ATOM 1229 C C . GLU A 1 169 ? -8.810 9.309 17.259 1.00 85.00 169 GLU A C 1
ATOM 1231 O O . GLU A 1 169 ? -8.833 8.315 16.530 1.00 85.00 169 GLU A O 1
ATOM 1236 N N . ILE A 1 170 ? -9.813 10.194 17.281 1.00 79.56 170 ILE A N 1
ATOM 1237 C CA . ILE A 1 170 ? -11.045 10.084 16.474 1.00 79.56 170 ILE A CA 1
ATOM 1238 C C . ILE A 1 170 ? -11.063 11.141 15.376 1.00 79.56 170 ILE A C 1
ATOM 1240 O O . ILE A 1 170 ? -10.825 12.317 15.641 1.00 79.56 170 ILE A O 1
ATOM 1244 N N . GLY A 1 171 ? -11.369 10.729 14.147 1.00 73.75 171 GLY A N 1
ATOM 1245 C CA . GLY A 1 171 ? -11.534 11.609 12.994 1.00 73.75 171 GLY A CA 1
ATOM 1246 C C . GLY A 1 171 ? -11.311 10.890 11.664 1.00 73.75 171 GLY A C 1
ATOM 1247 O O . GLY A 1 171 ? -10.646 9.849 11.597 1.00 73.75 171 GLY A O 1
ATOM 1248 N N . ILE A 1 172 ? -11.851 11.471 10.590 1.00 72.31 172 ILE A N 1
ATOM 1249 C CA . ILE A 1 172 ? -11.745 10.936 9.231 1.00 72.31 172 ILE A CA 1
ATOM 1250 C C . ILE A 1 172 ? -10.386 11.344 8.644 1.00 72.31 172 ILE A C 1
ATOM 1252 O O . ILE A 1 172 ? -10.218 12.396 8.033 1.00 72.31 172 ILE A O 1
ATOM 1256 N N . GLY A 1 173 ? -9.384 10.489 8.839 1.00 63.81 173 GLY A N 1
ATOM 1257 C CA . GLY A 1 173 ? -8.009 10.756 8.412 1.00 63.81 173 GLY A CA 1
ATOM 1258 C C . GLY A 1 173 ? -7.238 11.704 9.338 1.00 63.81 173 GLY A C 1
ATOM 1259 O O . GLY A 1 173 ? -7.751 12.210 10.331 1.00 63.81 173 GLY A O 1
ATOM 1260 N N . ARG A 1 174 ? -5.954 11.915 9.029 1.00 56.12 174 ARG A N 1
ATOM 1261 C CA . ARG A 1 174 ? -5.001 12.598 9.922 1.00 56.12 174 ARG A CA 1
ATOM 1262 C C . ARG A 1 174 ? -5.409 14.033 10.284 1.00 56.12 174 ARG A C 1
ATOM 1264 O O . ARG A 1 174 ? -5.303 14.411 11.443 1.00 56.12 174 ARG A O 1
ATOM 1271 N N . TYR A 1 175 ? -5.888 14.805 9.309 1.00 48.94 175 TYR A N 1
ATOM 1272 C CA . TYR A 1 175 ? -6.178 16.231 9.494 1.00 48.94 175 TYR A CA 1
ATOM 1273 C C . TYR A 1 175 ? -7.409 16.493 10.374 1.00 48.94 175 TYR A C 1
ATOM 1275 O O . TYR A 1 175 ? -7.361 17.377 11.225 1.00 48.94 175 TYR A O 1
ATOM 1283 N N . ASP A 1 176 ? -8.473 15.693 10.244 1.00 62.16 176 ASP A N 1
ATOM 1284 C CA . ASP A 1 176 ? -9.651 15.809 11.118 1.00 62.16 176 ASP A CA 1
ATOM 1285 C C . ASP A 1 176 ? -9.306 15.472 12.577 1.00 62.16 176 ASP A C 1
ATOM 1287 O O . ASP A 1 176 ? -9.832 16.097 13.497 1.00 62.16 176 ASP A O 1
ATOM 1291 N N . ARG A 1 177 ? -8.380 14.528 12.804 1.00 63.28 177 ARG A N 1
ATOM 1292 C CA . ARG A 1 177 ? -7.954 14.113 14.152 1.00 63.28 177 ARG A CA 1
ATOM 1293 C C . ARG A 1 177 ? -7.153 15.180 14.885 1.00 63.28 177 ARG A C 1
ATOM 1295 O O . ARG A 1 177 ? -7.378 15.401 16.076 1.00 63.28 177 ARG A O 1
ATOM 1302 N N . GLU A 1 178 ? -6.243 15.849 14.179 1.00 50.97 178 GLU A N 1
ATOM 1303 C CA . GLU A 1 178 ? -5.451 16.956 14.730 1.00 50.97 178 GLU A CA 1
ATOM 1304 C C . GLU A 1 178 ? -6.381 18.099 15.184 1.00 50.97 178 GLU A C 1
ATOM 1306 O O . GLU A 1 178 ? -6.206 18.653 16.268 1.00 50.97 178 GLU A O 1
ATOM 1311 N N . VAL A 1 179 ? -7.443 18.379 14.420 1.00 50.66 179 VAL A N 1
ATOM 1312 C CA . VAL A 1 179 ? -8.454 19.394 14.760 1.00 50.66 179 VAL A CA 1
ATOM 1313 C C . VAL A 1 179 ? -9.371 18.945 15.905 1.00 50.66 179 VAL A C 1
ATOM 1315 O O . VAL A 1 179 ? -9.627 19.726 16.820 1.00 50.66 179 VAL A O 1
ATOM 1318 N N . ALA A 1 180 ? -9.843 17.695 15.911 1.00 54.41 180 ALA A N 1
ATOM 1319 C CA . ALA A 1 180 ? -10.713 17.178 16.972 1.00 54.41 180 ALA A CA 1
ATOM 1320 C C . ALA A 1 180 ? -10.021 17.178 18.346 1.00 54.41 180 ALA A C 1
ATOM 1322 O O . ALA A 1 180 ? -10.626 17.604 19.333 1.00 54.41 180 ALA A O 1
ATOM 1323 N N . THR A 1 181 ? -8.741 16.791 18.385 1.00 55.09 181 THR A N 1
ATOM 1324 C CA . THR A 1 181 ? -7.900 16.789 19.597 1.00 55.09 181 THR A CA 1
ATOM 1325 C C . THR A 1 181 ? -7.724 18.199 20.167 1.00 55.09 181 THR A C 1
ATOM 1327 O O . THR A 1 181 ? -7.842 18.397 21.374 1.00 55.09 181 THR A O 1
ATOM 1330 N N . LEU A 1 182 ? -7.517 19.202 19.304 1.00 50.44 182 LEU A N 1
ATOM 1331 C CA . LEU A 1 182 ? -7.381 20.607 19.709 1.00 50.44 182 LEU A CA 1
ATOM 1332 C C . LEU A 1 182 ? -8.686 21.214 20.251 1.00 50.44 182 LEU A C 1
ATOM 1334 O O . LEU A 1 182 ? -8.635 22.165 21.029 1.00 50.44 182 LEU A O 1
ATOM 1338 N N . LEU A 1 183 ? -9.845 20.697 19.831 1.00 50.91 183 LEU A N 1
ATOM 1339 C CA . LEU A 1 183 ? -11.152 21.287 20.134 1.00 50.91 183 LEU A CA 1
ATOM 1340 C C . LEU A 1 183 ? -11.884 20.642 21.322 1.00 50.91 183 LEU A C 1
ATOM 1342 O O . LEU A 1 183 ? -12.658 21.339 21.976 1.00 50.91 183 LEU A O 1
ATOM 1346 N N . HIS A 1 184 ? -11.683 19.349 21.607 1.00 50.59 184 HIS A N 1
ATOM 1347 C CA . HIS A 1 184 ? -12.587 18.601 22.501 1.00 50.59 184 HIS A CA 1
ATOM 1348 C C . HIS A 1 184 ? -11.987 18.128 23.836 1.00 50.59 184 HIS A C 1
ATOM 1350 O O . HIS A 1 184 ? -12.748 17.694 24.703 1.00 50.59 184 HIS A O 1
ATOM 1356 N N . GLY A 1 185 ? -10.676 18.269 24.066 1.00 51.28 185 GLY A N 1
ATOM 1357 C CA . GLY A 1 185 ? -10.037 17.798 25.304 1.00 51.28 185 GLY A CA 1
ATOM 1358 C C . GLY A 1 185 ? -10.143 16.275 25.520 1.00 51.28 185 GLY A C 1
ATOM 1359 O O . GLY A 1 185 ? -10.783 15.556 24.757 1.00 51.28 185 GLY A O 1
ATOM 1360 N N . ASP A 1 186 ? -9.496 15.777 26.576 1.00 49.12 186 ASP A N 1
ATOM 1361 C CA . ASP A 1 186 ? -9.024 14.384 26.737 1.00 49.12 186 ASP A CA 1
ATOM 1362 C C . ASP A 1 186 ? -10.042 13.228 26.772 1.00 49.12 186 ASP A C 1
ATOM 1364 O O . ASP A 1 186 ? -9.656 12.097 27.071 1.00 49.12 186 ASP A O 1
ATOM 1368 N N . LYS A 1 187 ? -11.333 13.413 26.475 1.00 51.88 187 LYS A N 1
ATOM 1369 C CA . LYS A 1 187 ? -12.267 12.270 26.423 1.00 51.88 187 LYS A CA 1
ATOM 1370 C C . LYS A 1 187 ? -13.261 12.370 25.275 1.00 51.88 187 LYS A C 1
ATOM 1372 O O . LYS A 1 187 ? -14.382 12.848 25.483 1.00 51.88 187 LYS A O 1
ATOM 1377 N N . PRO A 1 188 ? -12.911 11.821 24.103 1.00 56.03 188 PRO A N 1
ATOM 1378 C CA . PRO A 1 188 ? -13.908 11.480 23.110 1.00 56.03 188 PRO A CA 1
ATOM 1379 C C . PRO A 1 188 ? -14.863 10.444 23.715 1.00 56.03 188 PRO A C 1
ATOM 1381 O O . PRO A 1 188 ? -14.439 9.402 24.221 1.00 56.03 188 PRO A O 1
ATOM 1384 N N . ARG A 1 189 ? -16.161 10.750 23.752 1.00 65.06 189 ARG A N 1
ATOM 1385 C CA . ARG A 1 189 ? -17.146 9.865 24.393 1.00 65.06 189 ARG A CA 1
ATOM 1386 C C . ARG A 1 189 ? -17.517 8.759 23.412 1.00 65.06 189 ARG A C 1
ATOM 1388 O O . ARG A 1 189 ? -17.736 9.044 22.244 1.00 65.06 189 ARG A O 1
ATOM 1395 N N . LEU A 1 190 ? -17.640 7.520 23.882 1.00 67.38 190 LEU A N 1
ATOM 1396 C CA . LEU A 1 190 ? -18.110 6.360 23.102 1.00 67.38 190 LEU A CA 1
ATOM 1397 C C . LEU A 1 190 ? -19.314 6.677 22.190 1.00 67.38 190 LEU A C 1
ATOM 1399 O O . LEU A 1 190 ? -19.349 6.275 21.028 1.00 67.38 190 LEU A O 1
ATOM 1403 N N . ASP A 1 191 ? -20.253 7.483 22.690 1.00 71.25 191 ASP A N 1
ATOM 1404 C CA . ASP A 1 191 ? -21.430 7.935 21.942 1.00 71.25 191 ASP A CA 1
ATOM 1405 C C . ASP A 1 191 ? -21.086 8.746 20.682 1.00 71.25 191 ASP A C 1
ATOM 1407 O O . ASP A 1 191 ? -21.834 8.751 19.709 1.00 71.25 191 ASP A O 1
ATOM 1411 N N . GLU A 1 192 ? -19.973 9.473 20.687 1.00 74.56 192 GLU A N 1
ATOM 1412 C CA . GLU A 1 192 ? -19.489 10.237 19.539 1.00 74.56 192 GLU A CA 1
ATOM 1413 C C . GLU A 1 192 ? -18.978 9.318 18.432 1.00 74.56 192 GLU A C 1
ATOM 1415 O O . GLU A 1 192 ? -19.336 9.518 17.273 1.00 74.56 192 GLU A O 1
ATOM 1420 N N . ILE A 1 193 ? -18.245 8.259 18.792 1.00 78.00 193 ILE A N 1
ATOM 1421 C CA . ILE A 1 193 ? -17.800 7.227 17.844 1.00 78.00 193 ILE A CA 1
ATOM 1422 C C . ILE A 1 193 ? -19.013 6.579 17.187 1.00 78.00 193 ILE A C 1
ATOM 1424 O O . ILE A 1 193 ? -19.065 6.479 15.964 1.00 78.00 193 ILE A O 1
ATOM 1428 N N . ALA A 1 194 ? -20.004 6.182 17.990 1.00 80.06 194 ALA A N 1
ATOM 1429 C CA . ALA A 1 194 ? -21.222 5.557 17.490 1.00 80.06 194 ALA A CA 1
ATOM 1430 C C . ALA A 1 194 ? -21.972 6.479 16.511 1.00 80.06 194 ALA A C 1
ATOM 1432 O O . ALA A 1 194 ? -22.332 6.050 15.415 1.00 80.06 194 ALA A O 1
ATOM 1433 N N . ARG A 1 195 ? -22.123 7.770 16.845 1.00 78.94 195 ARG A N 1
ATOM 1434 C CA . ARG A 1 195 ? -22.755 8.760 15.953 1.00 78.94 195 ARG A CA 1
ATOM 1435 C C . ARG A 1 195 ? -21.995 8.945 14.640 1.00 78.94 195 ARG A C 1
ATOM 1437 O O . ARG A 1 195 ? -22.610 8.980 13.574 1.00 78.94 195 ARG A O 1
ATOM 1444 N N . VAL A 1 196 ? -20.667 9.065 14.691 1.00 79.81 196 VAL A N 1
ATOM 1445 C CA . VAL A 1 196 ? -19.838 9.193 13.480 1.00 79.81 196 VAL A CA 1
ATOM 1446 C C . VAL A 1 196 ? -19.929 7.919 12.640 1.00 79.81 196 VAL A C 1
ATOM 1448 O O . VAL A 1 196 ? -20.088 7.995 11.422 1.00 79.81 196 VAL A O 1
ATOM 1451 N N . ALA A 1 197 ? -19.906 6.752 13.280 1.00 83.56 197 ALA A N 1
ATOM 1452 C CA . ALA A 1 197 ? -20.041 5.463 12.621 1.00 83.56 197 ALA A CA 1
ATOM 1453 C C . ALA A 1 197 ? -21.372 5.338 11.862 1.00 83.56 197 ALA A C 1
ATOM 1455 O O . ALA A 1 197 ? -21.389 4.964 10.688 1.00 83.56 197 ALA A O 1
ATOM 1456 N N . GLU A 1 198 ? -22.490 5.696 12.493 1.00 83.12 198 GLU A N 1
ATOM 1457 C CA . GLU A 1 198 ? -23.808 5.723 11.850 1.00 83.12 198 GLU A CA 1
ATOM 1458 C C . GLU A 1 198 ? -23.850 6.681 10.656 1.00 83.12 198 GLU A C 1
ATOM 1460 O O . GLU A 1 198 ? -24.325 6.308 9.579 1.00 83.12 198 GLU A O 1
ATOM 1465 N N . LEU A 1 199 ? -23.291 7.886 10.807 1.00 81.44 199 LEU A N 1
ATOM 1466 C CA . LEU A 1 199 ? -23.217 8.867 9.726 1.00 81.44 199 LEU A CA 1
ATOM 1467 C C . LEU A 1 199 ? -22.414 8.335 8.531 1.00 81.44 199 LEU A C 1
ATOM 1469 O O . LEU A 1 199 ? -22.845 8.494 7.385 1.00 81.44 199 LEU A O 1
ATOM 1473 N N . VAL A 1 200 ? -21.272 7.686 8.778 1.00 83.56 200 VAL A N 1
ATOM 1474 C CA . VAL A 1 200 ? -20.437 7.100 7.721 1.00 83.56 200 VAL A CA 1
ATOM 1475 C C . VAL A 1 200 ? -21.173 5.954 7.031 1.00 83.56 200 VAL A C 1
ATOM 1477 O O . VAL A 1 200 ? -21.277 5.983 5.807 1.00 83.56 200 VAL A O 1
ATOM 1480 N N . ARG A 1 201 ? -21.783 5.012 7.766 1.00 84.69 201 ARG A N 1
ATOM 1481 C CA . ARG A 1 201 ? -22.588 3.919 7.169 1.00 84.69 201 ARG A CA 1
ATOM 1482 C C . ARG A 1 201 ? -23.765 4.433 6.337 1.00 84.69 201 ARG A C 1
ATOM 1484 O O . ARG A 1 201 ? -24.177 3.795 5.365 1.00 84.69 201 ARG A O 1
ATOM 1491 N N . ALA A 1 202 ? -24.330 5.582 6.708 1.00 81.44 202 ALA A N 1
ATOM 1492 C CA . ALA A 1 202 ? -25.421 6.193 5.961 1.00 81.44 202 ALA A CA 1
ATOM 1493 C C . ALA A 1 202 ? -24.987 6.700 4.576 1.00 81.44 202 ALA A C 1
ATOM 1495 O O . ALA A 1 202 ? -25.772 6.630 3.631 1.00 81.44 202 ALA A O 1
ATOM 1496 N N . HIS A 1 203 ? -23.742 7.169 4.447 1.00 77.44 203 HIS A N 1
ATOM 1497 C CA . HIS A 1 203 ? -23.251 7.853 3.246 1.00 77.44 203 HIS A CA 1
ATOM 1498 C C . HIS A 1 203 ? -22.228 7.049 2.434 1.00 77.44 203 HIS A C 1
ATOM 1500 O O . HIS A 1 203 ? -22.052 7.312 1.246 1.00 77.44 203 HIS A O 1
ATOM 1506 N N . ARG A 1 204 ? -21.546 6.075 3.040 1.00 80.81 204 ARG A N 1
ATOM 1507 C CA . ARG A 1 204 ? -20.490 5.280 2.406 1.00 80.81 204 ARG A CA 1
ATOM 1508 C C . ARG A 1 204 ? -21.060 3.982 1.843 1.00 80.81 204 ARG A C 1
ATOM 1510 O O . ARG A 1 204 ? -20.848 2.902 2.375 1.00 80.81 204 ARG A O 1
ATOM 1517 N N . ARG A 1 205 ? -21.839 4.105 0.769 1.00 75.19 205 ARG A N 1
ATOM 1518 C CA . ARG A 1 205 ? -22.493 2.975 0.091 1.00 75.19 205 ARG A CA 1
ATOM 1519 C C . ARG A 1 205 ? -22.135 2.955 -1.387 1.00 75.19 205 ARG A C 1
ATOM 1521 O O . ARG A 1 205 ? -21.896 4.004 -1.985 1.00 75.19 205 ARG A O 1
ATOM 1528 N N . ALA A 1 206 ? -22.131 1.767 -1.986 1.00 69.12 206 ALA A N 1
ATOM 1529 C CA . ALA A 1 206 ? -22.004 1.633 -3.434 1.00 69.12 206 ALA A CA 1
ATOM 1530 C C . ALA A 1 206 ? -23.127 2.422 -4.133 1.00 69.12 206 ALA A C 1
ATOM 1532 O O . ALA A 1 206 ? -24.298 2.271 -3.794 1.00 69.12 206 ALA A O 1
ATOM 1533 N N . GLY A 1 207 ? -22.756 3.292 -5.077 1.00 65.75 207 GLY A N 1
ATOM 1534 C CA . GLY A 1 207 ? -23.704 4.145 -5.802 1.00 65.75 207 GLY A CA 1
ATOM 1535 C C . GLY A 1 207 ? -24.247 5.349 -5.021 1.00 65.75 207 GLY A C 1
ATOM 1536 O O . GLY A 1 207 ? -25.152 6.011 -5.519 1.00 65.75 207 GLY A O 1
ATOM 1537 N N . ALA A 1 208 ? -23.725 5.652 -3.826 1.00 63.72 208 ALA A N 1
ATOM 1538 C CA . ALA A 1 208 ? -24.054 6.893 -3.126 1.00 63.72 208 ALA A CA 1
ATOM 1539 C C . ALA A 1 208 ? -23.523 8.128 -3.881 1.00 63.72 208 ALA A C 1
ATOM 1541 O O . ALA A 1 208 ? -22.530 8.040 -4.609 1.00 63.72 208 ALA A O 1
ATOM 1542 N N . ASP A 1 209 ? -24.172 9.281 -3.672 1.00 59.72 209 ASP A N 1
ATOM 1543 C CA . ASP A 1 209 ? -23.753 10.576 -4.222 1.00 59.72 209 ASP A CA 1
ATOM 1544 C C . ASP A 1 209 ? -22.254 10.837 -3.999 1.00 59.72 209 ASP A C 1
ATOM 1546 O O . ASP A 1 209 ? -21.679 10.398 -3.000 1.00 59.72 209 ASP A O 1
ATOM 1550 N N . HIS A 1 210 ? -21.632 11.616 -4.895 1.00 61.09 210 HIS A N 1
ATOM 1551 C CA . HIS A 1 210 ? -20.217 12.029 -4.862 1.00 61.09 210 HIS A CA 1
ATOM 1552 C C . HIS A 1 210 ? -19.870 12.972 -3.688 1.00 61.09 210 HIS A C 1
ATOM 1554 O O . HIS A 1 210 ? -19.292 14.045 -3.855 1.00 61.09 210 HIS A O 1
ATOM 1560 N N . ARG A 1 211 ? -20.238 12.587 -2.471 1.00 63.88 211 ARG A N 1
ATOM 1561 C CA . ARG A 1 211 ? -19.893 13.249 -1.216 1.00 63.88 211 ARG A CA 1
ATOM 1562 C C . ARG A 1 211 ? -18.462 12.842 -0.842 1.00 63.88 211 ARG A C 1
ATOM 1564 O O . ARG A 1 211 ? -18.105 11.683 -1.060 1.00 63.88 211 ARG A O 1
ATOM 1571 N N . PRO A 1 212 ? -17.656 13.723 -0.220 1.00 67.75 212 PRO A N 1
ATOM 1572 C CA . PRO A 1 212 ? -16.262 13.419 0.129 1.00 67.75 212 PRO A CA 1
ATOM 1573 C C . PRO A 1 212 ? -16.085 12.083 0.874 1.00 67.75 212 PRO A C 1
ATOM 1575 O O . PRO A 1 212 ? -15.284 11.244 0.472 1.00 67.75 212 PRO A O 1
ATOM 1578 N N . VAL A 1 213 ? -16.924 11.816 1.880 1.00 71.00 213 VAL A N 1
ATOM 1579 C CA . VAL A 1 213 ? -16.921 10.566 2.672 1.00 71.00 213 VAL A CA 1
ATOM 1580 C C . VAL A 1 213 ? -17.137 9.307 1.813 1.00 71.00 213 VAL A C 1
ATOM 1582 O O . VAL A 1 213 ? -16.619 8.239 2.138 1.00 71.00 213 VAL A O 1
ATOM 1585 N N . GLY A 1 214 ? -17.861 9.424 0.698 1.00 66.38 214 GLY A N 1
ATOM 1586 C CA . GLY A 1 214 ? -18.143 8.328 -0.229 1.00 66.38 214 GLY A CA 1
ATOM 1587 C C . GLY A 1 214 ? -17.043 8.069 -1.261 1.00 66.38 214 GLY A C 1
ATOM 1588 O O . GLY A 1 214 ? -17.111 7.069 -1.958 1.00 66.38 214 GLY A O 1
ATOM 1589 N N . VAL A 1 215 ? -16.025 8.928 -1.391 1.00 72.88 215 VAL A N 1
ATOM 1590 C CA . VAL A 1 215 ? -14.966 8.765 -2.413 1.00 72.88 215 VAL A CA 1
ATOM 1591 C C . VAL A 1 215 ? -13.557 8.618 -1.840 1.00 72.88 215 VAL A C 1
ATOM 1593 O O . VAL A 1 215 ? -12.641 8.265 -2.581 1.00 72.88 215 VAL A O 1
ATOM 1596 N N . LEU A 1 216 ? -13.372 8.852 -0.539 1.00 81.44 216 LEU A N 1
ATOM 1597 C CA . LEU A 1 216 ? -12.080 8.723 0.140 1.00 81.44 216 LEU A CA 1
ATOM 1598 C C . LEU A 1 21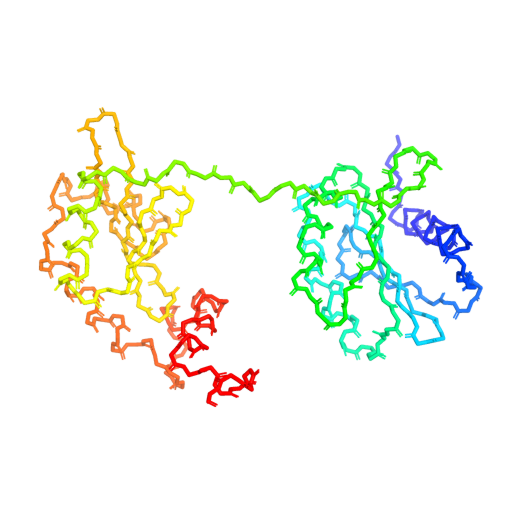6 ? -11.659 7.261 0.358 1.00 81.44 216 LEU A C 1
ATOM 1600 O O . LEU A 1 216 ? -12.504 6.374 0.508 1.00 81.44 216 LEU A O 1
ATOM 1604 N N . ALA A 1 217 ? -10.341 7.041 0.440 1.00 84.69 217 ALA A N 1
ATOM 1605 C CA . ALA A 1 217 ? -9.710 5.756 0.757 1.00 84.69 217 ALA A CA 1
ATOM 1606 C C . ALA A 1 217 ? -10.211 4.596 -0.127 1.00 84.69 217 ALA A C 1
ATOM 1608 O O . ALA A 1 217 ? -10.627 3.550 0.377 1.00 84.69 217 ALA A O 1
ATOM 1609 N N . ARG A 1 218 ? -10.214 4.793 -1.454 1.00 84.12 218 ARG A N 1
ATOM 1610 C CA . ARG A 1 218 ? -10.747 3.819 -2.426 1.00 84.12 218 ARG A CA 1
ATOM 1611 C C . ARG A 1 218 ? -10.061 2.462 -2.337 1.00 84.12 218 ARG A C 1
ATOM 1613 O O . ARG A 1 218 ? -10.728 1.439 -2.433 1.00 84.12 218 ARG A O 1
ATOM 1620 N N . GLU A 1 219 ? -8.755 2.449 -2.120 1.00 86.81 219 GLU A N 1
ATOM 1621 C CA . GLU A 1 219 ? -7.949 1.238 -1.986 1.00 86.81 219 GLU A CA 1
ATOM 1622 C C . GLU A 1 219 ? -8.382 0.432 -0.756 1.00 86.81 219 GLU A C 1
ATOM 1624 O O . GLU A 1 219 ? -8.569 -0.782 -0.829 1.00 86.81 219 GLU A O 1
ATOM 1629 N N . ARG A 1 220 ? -8.614 1.116 0.373 1.00 89.19 220 ARG A N 1
ATOM 1630 C CA . ARG A 1 220 ? -9.103 0.481 1.605 1.00 89.19 220 ARG A CA 1
ATOM 1631 C C . ARG A 1 220 ? -10.559 0.047 1.474 1.00 89.19 220 ARG A C 1
ATOM 1633 O O . ARG A 1 220 ? -10.913 -0.985 2.033 1.00 89.19 220 ARG A O 1
ATOM 1640 N N . TRP A 1 221 ? -11.387 0.778 0.725 1.00 89.12 221 TRP A N 1
ATOM 1641 C CA . TRP A 1 221 ? -12.747 0.329 0.422 1.00 89.12 221 TRP A CA 1
ATOM 1642 C C . TRP A 1 221 ? -12.726 -0.955 -0.402 1.00 89.12 221 TRP A C 1
ATOM 1644 O O . TRP A 1 221 ? -13.375 -1.925 -0.025 1.00 89.12 221 TRP A O 1
ATOM 1654 N N . LEU A 1 222 ? -11.938 -1.001 -1.480 1.00 88.75 222 LEU A N 1
ATOM 1655 C CA . LEU A 1 222 ? -11.797 -2.211 -2.285 1.00 88.75 222 LEU A CA 1
ATOM 1656 C C . LEU A 1 222 ? -11.351 -3.392 -1.416 1.00 88.75 222 LEU A C 1
ATOM 1658 O O . LEU A 1 222 ? -11.949 -4.460 -1.498 1.00 88.75 222 LEU A O 1
ATOM 1662 N N . ARG A 1 223 ? -10.379 -3.184 -0.516 1.00 91.00 223 ARG A N 1
ATOM 1663 C CA . ARG A 1 223 ? -9.989 -4.197 0.474 1.00 91.00 223 ARG A CA 1
ATOM 1664 C C . ARG A 1 223 ? -11.173 -4.635 1.339 1.00 91.00 223 ARG A C 1
ATOM 1666 O O . ARG A 1 223 ? -11.416 -5.829 1.442 1.00 91.00 223 ARG A O 1
ATOM 1673 N N . ALA A 1 224 ? -11.900 -3.703 1.953 1.00 90.06 224 ALA A N 1
ATOM 1674 C CA . ALA A 1 224 ? -13.037 -4.025 2.817 1.00 90.06 224 ALA A CA 1
ATOM 1675 C C . ALA A 1 224 ? -14.140 -4.795 2.066 1.00 90.06 224 ALA A C 1
ATOM 1677 O O . ALA A 1 224 ? -14.704 -5.747 2.601 1.00 90.06 224 ALA A O 1
ATOM 1678 N N . ALA A 1 225 ? -14.404 -4.433 0.808 1.00 89.81 225 ALA A N 1
ATOM 1679 C CA . ALA A 1 225 ? -15.350 -5.137 -0.050 1.00 89.81 225 ALA A CA 1
ATOM 1680 C C . ALA A 1 225 ? -14.887 -6.569 -0.362 1.00 89.81 225 ALA A C 1
ATOM 1682 O O . ALA A 1 225 ? -15.677 -7.491 -0.207 1.00 89.81 225 ALA A O 1
ATOM 1683 N N . LEU A 1 226 ? -13.613 -6.762 -0.723 1.00 90.62 226 LEU A N 1
ATOM 1684 C CA . LEU A 1 226 ? -13.049 -8.080 -1.048 1.00 90.62 226 LEU A CA 1
ATOM 1685 C C . LEU A 1 226 ? -12.875 -8.990 0.175 1.00 90.62 226 LEU A C 1
ATOM 1687 O O . LEU A 1 226 ? -12.946 -10.205 0.050 1.00 90.62 226 LEU A O 1
ATOM 1691 N N . VAL A 1 227 ? -12.650 -8.426 1.365 1.00 90.19 227 VAL A N 1
ATOM 1692 C CA . VAL A 1 227 ? -12.644 -9.200 2.620 1.00 90.19 227 VAL A CA 1
ATOM 1693 C C . VAL A 1 227 ? -14.048 -9.714 2.942 1.00 90.19 227 VAL A C 1
ATOM 1695 O O . VAL A 1 227 ? -14.195 -10.827 3.437 1.00 90.19 227 VAL A O 1
ATOM 1698 N N . ARG A 1 228 ? -15.077 -8.910 2.659 1.00 89.75 228 ARG A N 1
ATOM 1699 C CA . ARG A 1 228 ? -16.480 -9.275 2.878 1.00 89.75 228 ARG A CA 1
ATOM 1700 C C . ARG A 1 228 ? -16.997 -10.270 1.843 1.00 89.75 228 ARG A C 1
ATOM 1702 O O . ARG A 1 228 ? -17.728 -11.184 2.204 1.00 89.75 228 ARG A O 1
ATOM 1709 N N . ASP A 1 229 ? -16.641 -10.062 0.581 1.00 91.44 229 ASP A N 1
ATOM 1710 C CA . ASP A 1 229 ? -16.975 -10.935 -0.539 1.00 91.44 229 ASP A CA 1
ATOM 1711 C C . ASP A 1 229 ? -15.710 -11.228 -1.362 1.00 91.44 229 ASP A C 1
ATOM 1713 O O . ASP A 1 229 ? -15.335 -10.441 -2.240 1.00 91.44 229 ASP A O 1
ATOM 1717 N N . PRO A 1 230 ? -15.032 -12.350 -1.071 1.00 92.56 230 PRO A N 1
ATOM 1718 C CA . PRO A 1 230 ? -13.812 -12.731 -1.765 1.00 92.56 230 PRO A CA 1
ATOM 1719 C C . PRO A 1 230 ? -14.070 -13.429 -3.115 1.00 92.56 230 PRO A C 1
ATOM 1721 O O . PRO A 1 230 ? -13.116 -13.698 -3.854 1.00 92.56 230 PRO A O 1
ATOM 1724 N N . SER A 1 231 ? -15.334 -13.660 -3.502 1.00 91.12 231 SER A N 1
ATOM 1725 C CA . SER A 1 231 ? -15.690 -14.377 -4.735 1.00 91.12 231 SER A CA 1
ATOM 1726 C C . SER A 1 231 ? -15.125 -13.773 -6.033 1.00 91.12 231 SER A C 1
ATOM 1728 O O . SER A 1 231 ? -14.722 -14.555 -6.900 1.00 91.12 231 SER A O 1
ATOM 1730 N N . PRO A 1 232 ? -14.954 -12.439 -6.194 1.00 89.31 232 PRO A N 1
ATOM 1731 C CA . PRO A 1 232 ? -14.306 -11.873 -7.381 1.00 89.31 232 PRO A CA 1
ATOM 1732 C C . PRO A 1 232 ? -12.831 -12.273 -7.531 1.00 89.31 232 PRO A C 1
ATOM 1734 O O . PRO A 1 232 ? -12.269 -12.144 -8.617 1.00 89.31 232 PRO A O 1
ATOM 1737 N N . LEU A 1 233 ? -12.198 -12.751 -6.455 1.00 84.75 233 LEU A N 1
ATOM 1738 C CA . LEU A 1 233 ? -10.832 -13.279 -6.457 1.00 84.75 233 LEU A CA 1
ATOM 1739 C C . LEU A 1 233 ? -10.788 -14.792 -6.725 1.00 84.75 233 LEU A C 1
ATOM 1741 O O . LEU A 1 233 ? -9.710 -15.380 -6.691 1.00 84.75 233 LEU A O 1
ATOM 1745 N N . GLY A 1 234 ? -11.938 -15.436 -6.952 1.00 86.12 234 GLY A N 1
ATOM 1746 C CA . GLY A 1 234 ? -12.044 -16.896 -7.025 1.00 86.12 234 GLY A CA 1
ATOM 1747 C C . GLY A 1 234 ? -11.835 -17.584 -5.673 1.00 86.12 234 GLY A C 1
ATOM 1748 O O . GLY A 1 234 ? -11.508 -18.767 -5.627 1.00 86.12 234 GLY A O 1
ATOM 1749 N N . LEU A 1 235 ? -11.986 -16.836 -4.580 1.00 78.00 235 LEU A N 1
ATOM 1750 C CA . LEU A 1 235 ? -11.872 -17.310 -3.209 1.00 78.00 235 LEU A CA 1
ATOM 1751 C C . LEU A 1 235 ? -13.290 -17.292 -2.622 1.00 78.00 235 LEU A C 1
ATOM 1753 O O . LEU A 1 235 ? -13.781 -16.230 -2.267 1.00 78.00 235 LEU A O 1
ATOM 1757 N N . GLY A 1 236 ? -13.998 -18.420 -2.587 1.00 67.50 236 GLY A N 1
ATOM 1758 C CA . GLY A 1 236 ? -15.386 -18.472 -2.110 1.00 67.50 236 GLY A CA 1
ATOM 1759 C C . GLY A 1 236 ? -15.975 -19.866 -2.146 1.00 67.50 236 GLY A C 1
ATOM 1760 O O . GLY A 1 236 ? -15.597 -20.627 -3.064 1.00 67.50 236 GLY A O 1
#

Radius of gyration: 22.72 Å; chains: 1; bounding box: 53×42×61 Å

Secondary structure (DSSP, 8-state):
-PPPHHHHHHHHHHHHHHHHHHTT--STT-EEEEEETTEEEEEETTEEEEEE--TT-TTHHHHHHHHHHHT--SEEEEEESS-HHHHHHHHTTSSSPPEEEEEETTEEEEPPPPPPPP-PPP-HHHHHHHHHHHHTT-EEEEETTEEEEEETTEEEEEEE--TTS-EEEESSHHHHHHHHHHHH-S---HHHHHHHHHHHHHH-STT--S-HHHHS-HHHHHHHHHHH--GGGT--

pLDDT: mean 82.84, std 11.84, range [42.97, 96.25]

Foldseek 3Di:
DDQDPVNVVVVVLVVQLVVCVVVPHHSPAWDWDDLDPQKIKIDDPLAIEMEGEDAQLPCLVSRVVVSVVVNGDDYEYEYEDHCQQVNQQVQVVDVVRHFTWYDDPPDIGGHHHDDDDDADAADPQQVVVQVLLVVLVFDWDDDRNKIFTHDLLFTAWIWDADPVGIAIFGDRDDPRRVVCCVPPPRDDDSVNSNVVNVVLVVQQDVPHPPDVSNPPRVVSNVVSVCVVPVVVVVPD